Protein AF-A0A2H5F1M2-F1 (afdb_monomer)

Organism: NCBI:txid1077935

Solvent-accessible surface area (backbone atoms only — not comparable to full-atom values): 10540 Å² total; per-residue (Å²): 137,64,86,67,56,64,60,51,52,54,52,49,50,55,51,49,53,58,59,54,67,73,73,61,57,25,59,47,48,54,64,59,51,32,51,51,50,31,52,50,26,49,53,48,30,52,53,30,44,72,74,40,58,90,78,44,93,82,39,91,38,41,60,57,33,53,53,25,48,50,44,32,54,53,30,46,54,49,37,61,51,56,71,70,38,54,75,46,88,85,62,62,52,73,67,80,76,53,44,67,67,57,57,53,50,52,52,49,51,54,51,44,64,61,38,34,74,70,42,3,48,68,63,37,47,49,52,50,42,37,53,50,47,43,74,74,63,71,61,59,66,67,61,41,46,54,50,30,49,53,52,48,51,52,50,50,46,49,43,47,68,73,63,61,51,87,66,57,81,31,75,63,65,58,68,58,54,51,48,48,49,47,44,63,70,64,63,74,115

Foldseek 3Di:
DDPVVVVVVVVVVVVVVVVVVVPQEAEVCLLVVLVVQLVVLVVQLVVLCVVFPPPDCPDPSVVSNVVSVVSNVVSVVSNVSNVPGHYDPDDDPPPPPDPVLNVVLVVLVVVLVVVCVAAWDQVSQLVSQLVNCCSPPVDDSVVSNVVSVVVSVVVCCCCCVVVVDDGPPHPDPVVVVVVVVCCVVVVPD

InterPro domains:
  IPR009936 Domain of unknown function DUF1468 [PF07331] (34-168)

Sequence (189 aa):
MSPTDHDTEALQDEVTDLHEHARDTRRPGEAGFTILLLLASLFLLWSAYDISGFEALSAPGTLPMVTTLIMVITGGLIMLRTIKLPPVSGETFGQNILPMALVIMAVLLVCYGLLLKPLGFLPTSMLFLTISIKLLWRQGWVKTLGVSFLVLVIIYVVFRIIFTVLMPSGIFPEAEMLQFFRNLIGGGA

Secondary structure (DSSP, 8-state):
--TTHHHHHHHHHHHHHHHHHTSS-B-TTHHHHHHHHHHHHHHHHHHHHHHHTTS-TTSTTHHHHHHHHHHHHHHHHHHHHHHHSPBPSS--HHHHTS-HHHHHHHHHHHHHHHHHHHH-HHHHHHHHHHHHHHHHH---HHHHHHHHHHHHHHHHIIIIIIS-------SS-HHHHHHHHHHHHHS--

Structure (mmCIF, N/CA/C/O backbone):
data_AF-A0A2H5F1M2-F1
#
_entry.id   AF-A0A2H5F1M2-F1
#
loop_
_atom_site.group_PDB
_atom_site.id
_atom_site.type_symbol
_atom_site.label_atom_id
_atom_site.label_alt_id
_atom_site.label_comp_id
_atom_site.label_asym_id
_atom_site.label_entity_id
_atom_site.label_seq_id
_atom_site.pdbx_PDB_ins_code
_atom_site.Cartn_x
_atom_site.Cartn_y
_atom_site.Cartn_z
_atom_site.occupancy
_atom_site.B_iso_or_equiv
_atom_site.auth_seq_id
_atom_site.auth_comp_id
_atom_site.auth_asym_id
_atom_site.auth_atom_id
_atom_site.pdbx_PDB_model_num
ATOM 1 N N . MET A 1 1 ? -46.805 39.932 22.820 1.00 54.81 1 MET A N 1
ATOM 2 C CA . MET A 1 1 ? -46.303 38.561 22.623 1.00 54.81 1 MET A CA 1
ATOM 3 C C . MET A 1 1 ? -47.215 37.924 21.589 1.00 54.81 1 MET A C 1
ATOM 5 O O . MET A 1 1 ? -48.400 37.788 21.873 1.00 54.81 1 MET A O 1
ATOM 9 N N . SER A 1 2 ? -46.735 37.759 20.356 1.00 56.41 2 SER A N 1
ATOM 10 C CA . SER A 1 2 ? -47.549 37.328 19.210 1.00 56.41 2 SER A CA 1
ATOM 11 C C . SER A 1 2 ? -47.647 35.796 19.207 1.00 56.41 2 SER A C 1
ATOM 13 O O . SER A 1 2 ? -46.635 35.153 19.470 1.00 56.41 2 SER A O 1
ATOM 15 N N . PRO A 1 3 ? -48.806 35.187 18.899 1.00 59.69 3 PRO A N 1
ATOM 16 C CA . PRO A 1 3 ? -48.975 33.726 18.854 1.00 59.69 3 PRO A CA 1
ATOM 17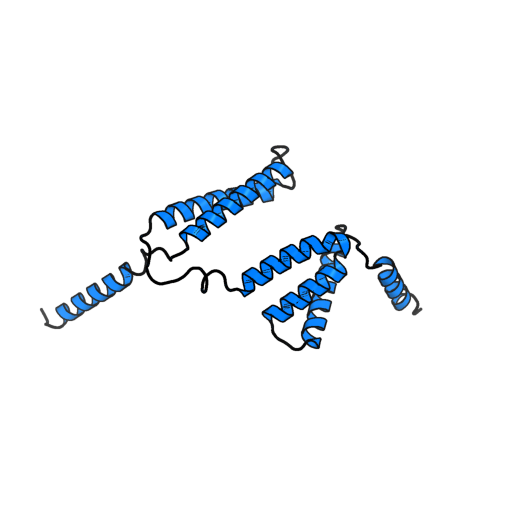 C C . PRO A 1 3 ? -48.067 32.998 17.841 1.00 59.69 3 PRO A C 1
ATOM 19 O O . PRO A 1 3 ? -48.030 31.780 17.841 1.00 59.69 3 PRO A O 1
ATOM 22 N N . THR A 1 4 ? -47.312 33.724 17.014 1.00 62.59 4 THR A N 1
ATOM 23 C CA . THR A 1 4 ? -46.343 33.194 16.043 1.00 62.59 4 THR A CA 1
ATOM 24 C C . THR A 1 4 ? -44.990 32.800 16.647 1.00 62.59 4 THR A C 1
ATOM 26 O O . THR A 1 4 ? -44.273 32.006 16.046 1.00 62.59 4 THR A O 1
ATOM 29 N N . ASP A 1 5 ? -44.611 33.340 17.811 1.00 61.09 5 ASP A N 1
ATOM 30 C CA . ASP A 1 5 ? -43.280 33.082 18.391 1.00 61.09 5 ASP A CA 1
ATOM 31 C C . ASP A 1 5 ? -43.179 31.667 18.992 1.00 61.09 5 ASP A C 1
ATOM 33 O O . ASP A 1 5 ? -42.166 30.994 18.831 1.00 61.09 5 ASP A O 1
ATOM 37 N N . HIS A 1 6 ? -44.268 31.166 19.588 1.00 61.59 6 HIS A N 1
ATOM 38 C CA . HIS A 1 6 ? -44.298 29.865 20.269 1.00 61.59 6 HIS A CA 1
ATOM 39 C C . HIS A 1 6 ? -44.193 28.670 19.302 1.00 61.59 6 HIS A C 1
ATOM 41 O O . HIS A 1 6 ? -43.613 27.640 19.646 1.00 61.59 6 HIS A O 1
ATOM 47 N N . ASP A 1 7 ? -44.726 28.808 18.084 1.00 64.62 7 ASP A N 1
ATOM 48 C CA . ASP A 1 7 ? -44.621 27.783 17.037 1.00 64.62 7 ASP A CA 1
ATOM 49 C C . ASP A 1 7 ? -43.214 27.755 16.423 1.00 64.62 7 ASP A C 1
ATOM 51 O O . ASP A 1 7 ? -42.736 26.710 15.986 1.00 64.62 7 ASP A O 1
ATOM 55 N N . THR A 1 8 ? -42.526 28.900 16.417 1.00 65.94 8 THR A N 1
ATOM 56 C CA . THR A 1 8 ? -41.170 29.017 15.868 1.00 65.94 8 THR A CA 1
ATOM 57 C C . THR A 1 8 ? -40.143 28.407 16.822 1.00 65.94 8 THR A C 1
ATOM 59 O O . THR A 1 8 ? -39.257 27.691 16.366 1.00 65.94 8 THR A O 1
ATOM 62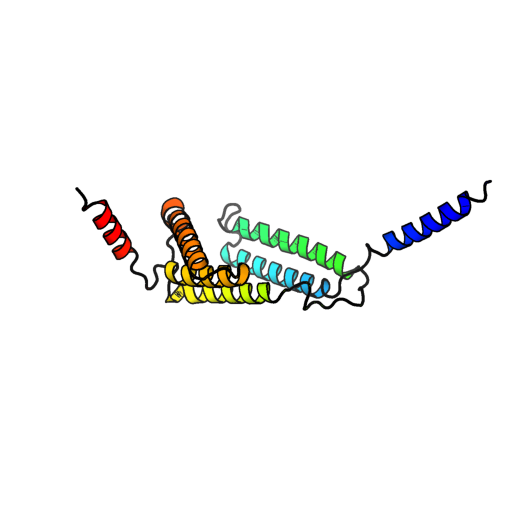 N N . GLU A 1 9 ? -40.297 28.612 18.136 1.00 66.12 9 GLU A N 1
ATOM 63 C CA . GLU A 1 9 ? -39.446 27.982 19.159 1.00 66.12 9 GLU A CA 1
ATOM 64 C C . GLU A 1 9 ? -39.640 26.459 19.217 1.00 66.12 9 GLU A C 1
ATOM 66 O O . GLU A 1 9 ? -38.657 25.724 19.227 1.00 66.12 9 GLU A O 1
ATOM 71 N N . ALA A 1 10 ? -40.882 25.967 19.140 1.00 66.12 10 ALA A N 1
ATOM 72 C CA . ALA A 1 10 ? -41.158 24.526 19.132 1.00 66.12 10 ALA A CA 1
ATOM 73 C C . ALA A 1 10 ? -40.562 23.814 17.902 1.00 66.12 10 ALA A C 1
ATOM 75 O O . ALA A 1 10 ? -40.007 22.723 18.020 1.00 66.12 10 ALA A O 1
ATOM 76 N N . LEU A 1 11 ? -40.623 24.448 16.725 1.00 64.81 11 LEU A N 1
ATOM 77 C CA . LEU A 1 11 ? -39.980 23.929 15.514 1.00 64.81 11 LEU A CA 1
ATOM 78 C C . LEU A 1 11 ? -38.448 24.007 15.594 1.00 64.81 11 LEU A C 1
ATOM 80 O O . LEU A 1 11 ? -37.765 23.146 15.044 1.00 64.81 11 LEU A O 1
ATOM 84 N N . GLN A 1 12 ? -37.896 25.020 16.266 1.00 63.97 12 GLN A N 1
ATOM 85 C CA . GLN A 1 12 ? -36.454 25.164 16.466 1.00 63.97 12 GLN A CA 1
ATOM 86 C C . GLN A 1 12 ? -35.906 24.070 17.396 1.00 63.97 12 GLN A C 1
ATOM 88 O O . GLN A 1 12 ? -34.844 23.518 17.101 1.00 63.97 12 GLN A O 1
ATOM 93 N N . ASP A 1 13 ? -36.632 23.727 18.462 1.00 62.81 13 ASP A N 1
ATOM 94 C CA . ASP A 1 13 ? -36.278 22.645 19.389 1.00 62.81 13 ASP A CA 1
ATOM 95 C C . ASP A 1 13 ? -36.399 21.269 18.717 1.00 62.81 13 ASP A C 1
ATOM 97 O O . ASP A 1 13 ? -35.455 20.484 18.765 1.00 62.81 13 ASP A O 1
ATOM 101 N N . GLU A 1 14 ? -37.473 21.009 17.962 1.00 63.00 14 GLU A N 1
ATOM 102 C CA . GLU A 1 14 ? -37.646 19.742 17.230 1.00 63.00 14 GLU A CA 1
ATOM 103 C C . GLU A 1 14 ? -36.565 19.537 16.145 1.00 63.00 14 GLU A C 1
ATOM 105 O O . GLU A 1 14 ? -36.046 18.433 15.951 1.00 63.00 14 GLU A O 1
ATOM 110 N N . VAL A 1 15 ? -36.159 20.613 15.460 1.00 62.12 15 VAL A N 1
ATOM 111 C CA . VAL A 1 15 ? -35.060 20.589 14.477 1.00 62.12 15 VAL A CA 1
ATOM 112 C C . VAL A 1 15 ? -33.695 20.450 15.165 1.00 62.12 15 VAL A C 1
ATOM 114 O O . VAL A 1 15 ? -32.811 19.772 14.635 1.00 62.12 15 VAL A O 1
ATOM 117 N N . THR A 1 16 ? -33.510 21.039 16.349 1.00 63.78 16 THR A N 1
ATOM 118 C CA . THR A 1 16 ? -32.272 20.913 17.138 1.00 63.78 16 THR A CA 1
ATOM 119 C C . THR A 1 16 ? -32.101 19.489 17.676 1.00 63.78 16 THR A C 1
ATOM 121 O O . THR A 1 16 ? -31.027 18.909 17.497 1.00 63.78 16 THR A O 1
ATOM 124 N N . ASP A 1 17 ? -33.169 18.867 18.178 1.00 59.53 17 ASP A N 1
ATOM 125 C CA . ASP A 1 17 ? -33.181 17.472 18.640 1.00 59.53 17 ASP A CA 1
ATOM 126 C C . ASP A 1 17 ? -32.932 16.471 17.493 1.00 59.53 17 ASP A C 1
ATOM 128 O O . ASP A 1 17 ? -32.169 15.508 17.642 1.00 59.53 17 ASP A O 1
ATOM 132 N N . LEU A 1 18 ? -33.480 16.730 16.297 1.00 61.25 18 LEU A N 1
ATOM 133 C CA . LEU A 1 18 ? -33.183 15.937 15.094 1.00 61.25 18 LEU A CA 1
ATOM 134 C C . LEU A 1 18 ? -31.711 16.042 14.660 1.00 61.25 18 LEU A C 1
ATOM 136 O O . LEU A 1 18 ? -31.131 15.061 14.180 1.00 61.25 18 LEU A O 1
ATOM 140 N N . HIS A 1 19 ? -31.086 17.212 14.813 1.00 55.59 19 HIS A N 1
ATOM 141 C CA . HIS A 1 19 ? -29.684 17.422 14.443 1.00 55.59 19 HIS A CA 1
ATOM 142 C C . HIS A 1 19 ? -28.684 16.928 15.499 1.00 55.59 19 HIS A C 1
ATOM 144 O O . HIS A 1 19 ? -27.549 16.588 15.134 1.00 55.59 19 HIS A O 1
ATOM 150 N N . GLU A 1 20 ? -29.076 16.853 16.772 1.00 52.72 20 GLU A N 1
ATOM 151 C CA . GLU A 1 20 ? -28.233 16.357 17.865 1.00 52.72 20 GLU A CA 1
ATOM 152 C C . GLU A 1 20 ? -28.134 14.821 17.857 1.00 52.72 20 GLU A C 1
ATOM 154 O O . GLU A 1 20 ? -27.038 14.263 17.952 1.00 52.72 20 GLU A O 1
ATOM 159 N N . HIS A 1 21 ? -29.238 14.115 17.591 1.00 51.69 21 HIS A N 1
ATOM 160 C CA . HIS A 1 21 ? -29.260 12.645 17.531 1.00 51.69 21 HIS A CA 1
ATOM 161 C C . HIS A 1 21 ? -28.520 12.031 16.325 1.00 51.69 21 HIS A C 1
ATOM 163 O O . HIS A 1 21 ? -28.138 10.857 16.361 1.00 51.69 21 HIS A O 1
ATOM 169 N N . ALA A 1 22 ? -28.254 12.805 15.267 1.00 51.75 22 ALA A N 1
ATOM 170 C CA . ALA A 1 22 ? -27.598 12.312 14.051 1.00 51.75 22 ALA A CA 1
ATOM 171 C C . ALA A 1 22 ? -26.057 12.241 14.135 1.00 51.75 22 ALA A C 1
ATOM 173 O O . ALA A 1 22 ? -25.423 11.686 13.233 1.00 51.75 22 ALA A O 1
ATOM 174 N N . ARG A 1 23 ? -25.433 12.822 15.173 1.00 53.28 23 ARG A N 1
ATOM 175 C CA . ARG A 1 23 ? -23.962 12.913 15.294 1.00 53.28 23 ARG A CA 1
ATOM 176 C C . ARG A 1 23 ? -23.328 12.025 16.364 1.00 53.28 23 ARG A C 1
ATOM 178 O O . ARG A 1 23 ? -22.103 11.927 16.373 1.00 53.28 23 ARG A O 1
ATOM 185 N N . ASP A 1 24 ? -24.116 11.353 17.199 1.00 54.38 24 ASP A N 1
ATOM 186 C CA . ASP A 1 24 ? -23.604 10.632 18.375 1.00 54.38 24 ASP A CA 1
ATOM 187 C C . ASP A 1 24 ? -23.829 9.118 18.316 1.00 54.38 24 ASP A C 1
ATOM 189 O O . ASP A 1 24 ? -24.191 8.461 19.287 1.00 54.38 24 ASP A O 1
ATOM 193 N N . THR A 1 25 ? -23.684 8.545 17.127 1.00 56.03 25 THR A N 1
ATOM 194 C CA . THR A 1 25 ? -24.144 7.186 16.877 1.00 56.03 25 THR A CA 1
ATOM 195 C C . THR A 1 25 ? -23.116 6.377 16.086 1.00 56.03 25 THR A C 1
ATOM 197 O O . THR A 1 25 ? -22.733 6.713 14.965 1.00 56.03 25 THR A O 1
ATOM 200 N N . ARG A 1 26 ? -22.636 5.283 16.690 1.00 54.78 26 ARG A N 1
ATOM 201 C CA . ARG A 1 26 ? -21.625 4.378 16.127 1.00 54.78 26 ARG A CA 1
ATOM 202 C C . ARG A 1 26 ? -22.250 3.488 15.064 1.00 54.78 26 ARG A C 1
ATOM 204 O O . ARG A 1 26 ? -23.217 2.773 15.346 1.00 54.78 26 ARG A O 1
ATOM 211 N N . ARG A 1 27 ? -21.660 3.445 13.867 1.00 60.06 27 ARG A N 1
ATOM 212 C CA . ARG A 1 27 ? -22.172 2.574 12.801 1.00 60.06 27 ARG A CA 1
ATOM 213 C C . ARG A 1 27 ? -21.886 1.100 13.126 1.00 60.06 27 ARG A C 1
ATOM 215 O O . ARG A 1 27 ? -20.770 0.766 13.546 1.00 60.06 27 ARG A O 1
ATOM 222 N N . PRO A 1 28 ? -22.854 0.193 12.931 1.00 58.16 28 PRO A N 1
ATOM 223 C CA . PRO A 1 28 ? -22.678 -1.234 13.185 1.00 58.16 28 PRO A CA 1
ATOM 224 C C . PRO A 1 28 ? -21.546 -1.798 12.310 1.00 58.16 28 PRO A C 1
ATOM 226 O O . PRO A 1 28 ? -21.638 -1.879 11.088 1.00 58.16 28 PRO A O 1
ATOM 229 N N . GLY A 1 29 ? -20.436 -2.152 12.964 1.00 60.91 29 GLY A N 1
ATOM 230 C CA . GLY A 1 29 ? -19.229 -2.688 12.328 1.00 60.91 29 GLY A CA 1
ATOM 231 C C . GLY A 1 29 ? -18.026 -1.737 12.266 1.00 60.91 29 GLY A C 1
ATOM 232 O O . GLY A 1 29 ? -16.904 -2.201 12.066 1.00 60.91 29 GLY A O 1
ATOM 233 N N . GLU A 1 30 ? -18.193 -0.453 12.591 1.00 69.44 30 GLU A N 1
ATOM 234 C CA . GLU A 1 30 ? -17.070 0.473 12.827 1.00 69.44 30 GLU A CA 1
ATOM 235 C C . GLU A 1 30 ? -16.125 -0.072 13.917 1.00 69.44 30 GLU A C 1
ATOM 237 O O . GLU A 1 30 ? -14.907 0.057 13.841 1.00 69.44 30 GLU A O 1
ATOM 242 N N . ALA A 1 31 ? -16.691 -0.794 14.890 1.00 69.44 31 ALA A N 1
ATOM 243 C CA . ALA A 1 31 ? -15.978 -1.579 15.894 1.00 69.44 31 ALA A CA 1
ATOM 244 C C . ALA A 1 31 ? -14.993 -2.598 15.314 1.00 69.44 31 ALA A C 1
ATOM 246 O O . ALA A 1 31 ? -13.810 -2.585 15.635 1.00 69.44 31 ALA A O 1
ATOM 247 N N . GLY A 1 32 ? -15.503 -3.506 14.481 1.00 74.25 32 GLY A N 1
ATOM 248 C CA . GLY A 1 32 ? -14.719 -4.600 13.923 1.00 74.25 32 GLY A CA 1
ATOM 249 C C . GLY A 1 32 ? -13.673 -4.073 12.954 1.00 74.25 32 GLY A C 1
ATOM 250 O O . GLY A 1 32 ? -12.536 -4.529 12.979 1.00 74.25 32 GLY A O 1
ATOM 251 N N . PHE A 1 33 ? -14.031 -3.059 12.162 1.00 75.50 33 PHE A N 1
ATOM 252 C CA . PHE A 1 33 ? -13.098 -2.399 11.258 1.00 75.50 33 PHE A CA 1
ATOM 253 C C . PHE A 1 33 ? -11.964 -1.702 12.007 1.00 75.50 33 PHE A C 1
ATOM 255 O O . PHE A 1 33 ? -10.809 -1.910 11.661 1.00 75.50 33 PHE A O 1
ATOM 262 N N . THR A 1 34 ? -12.261 -0.919 13.047 1.00 80.06 34 THR A N 1
ATOM 263 C CA . THR A 1 34 ? -11.221 -0.233 13.834 1.00 80.06 34 THR A CA 1
ATOM 264 C C . THR A 1 34 ? -10.318 -1.212 14.572 1.00 80.06 34 THR A C 1
ATOM 266 O O . THR A 1 34 ? -9.109 -1.001 14.596 1.00 80.06 34 THR A O 1
ATOM 269 N N . ILE A 1 35 ? -10.863 -2.320 15.083 1.00 82.69 35 ILE A N 1
ATOM 270 C CA . ILE A 1 35 ? -10.070 -3.410 15.668 1.00 82.69 35 ILE A CA 1
ATOM 271 C C . ILE A 1 35 ? -9.170 -4.059 14.610 1.00 82.69 35 ILE A C 1
ATOM 273 O O . ILE A 1 35 ? -7.970 -4.195 14.832 1.00 82.69 35 ILE A O 1
ATOM 277 N N . LEU A 1 36 ? -9.719 -4.444 13.455 1.00 84.69 36 LEU A N 1
ATOM 278 C CA . LEU A 1 36 ? -8.959 -5.078 12.375 1.00 84.69 36 LEU A CA 1
ATOM 279 C C . LEU A 1 36 ? -7.872 -4.145 11.834 1.00 84.69 36 LEU A C 1
ATOM 281 O O . LEU A 1 36 ? -6.742 -4.579 11.629 1.00 84.69 36 LEU A O 1
ATOM 285 N N . LEU A 1 37 ? -8.195 -2.865 11.645 1.00 84.81 37 LEU A N 1
ATOM 286 C CA . LEU A 1 37 ? -7.255 -1.835 11.217 1.00 84.81 37 LEU A CA 1
ATOM 287 C C . LEU A 1 37 ? -6.144 -1.675 12.255 1.00 84.81 37 LEU A C 1
ATOM 289 O O . LEU A 1 37 ? -4.978 -1.672 11.880 1.00 84.81 37 LEU A O 1
ATOM 293 N N . LEU A 1 38 ? -6.472 -1.616 13.548 1.00 87.81 38 LEU A N 1
ATOM 294 C CA . LEU A 1 38 ? -5.475 -1.535 14.615 1.00 87.81 38 LEU A CA 1
ATOM 295 C C . LEU A 1 38 ? -4.549 -2.759 14.629 1.00 87.81 38 LEU A C 1
ATOM 297 O O . LEU A 1 38 ? -3.333 -2.590 14.693 1.00 87.81 38 LEU A O 1
ATOM 301 N N . LEU A 1 39 ? -5.098 -3.973 14.514 1.00 89.75 39 LEU A N 1
ATOM 302 C CA . LEU A 1 39 ? -4.313 -5.209 14.429 1.00 89.75 39 LEU A CA 1
ATOM 303 C C . LEU A 1 39 ? -3.395 -5.218 13.199 1.00 89.75 39 LEU A C 1
ATOM 305 O O . LEU A 1 39 ? -2.219 -5.557 13.319 1.00 89.75 39 LEU A O 1
ATOM 309 N N . ALA A 1 40 ? -3.903 -4.805 12.035 1.00 88.44 40 ALA A N 1
ATOM 310 C CA . ALA A 1 40 ? -3.111 -4.693 10.814 1.00 88.44 40 ALA A CA 1
ATOM 311 C C . ALA A 1 40 ? -1.983 -3.660 10.966 1.00 88.44 40 ALA A C 1
ATOM 313 O O . ALA A 1 40 ? -0.839 -3.959 10.636 1.00 88.44 40 ALA A O 1
ATOM 314 N N . SER A 1 41 ? -2.266 -2.482 11.529 1.00 88.56 41 SER A N 1
ATOM 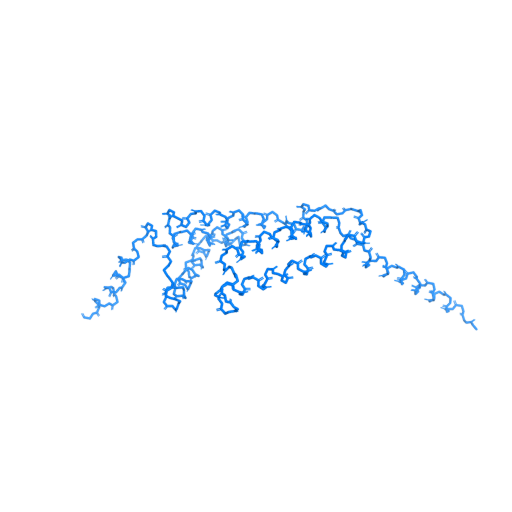315 C CA . SER A 1 41 ? -1.254 -1.458 11.821 1.00 88.56 41 SER A CA 1
ATOM 316 C C . SER A 1 41 ? -0.165 -1.979 12.756 1.00 88.56 41 SER A C 1
ATOM 318 O O . SER A 1 41 ? 1.013 -1.713 12.533 1.00 88.56 41 SER A O 1
ATOM 320 N N . LEU A 1 42 ? -0.544 -2.748 13.782 1.00 90.62 42 LEU A N 1
ATOM 321 C CA . LEU A 1 42 ? 0.397 -3.343 14.730 1.00 90.62 42 LEU A CA 1
ATOM 322 C C . LEU A 1 42 ? 1.286 -4.396 14.054 1.00 90.62 42 LEU A C 1
ATOM 324 O O . LEU A 1 42 ? 2.495 -4.414 14.272 1.00 90.62 42 LEU A O 1
ATOM 328 N N . PHE A 1 43 ? 0.701 -5.228 13.189 1.00 91.25 43 PHE A N 1
ATOM 329 C CA . PHE A 1 43 ? 1.437 -6.197 12.376 1.00 91.25 43 PHE A CA 1
ATOM 330 C C . PHE A 1 43 ? 2.420 -5.514 11.414 1.00 91.25 43 PHE A C 1
ATOM 332 O O . PHE A 1 43 ? 3.570 -5.942 11.290 1.00 91.25 43 PHE A O 1
ATOM 339 N N . LEU A 1 44 ? 1.994 -4.429 10.761 1.00 87.69 44 LEU A N 1
ATOM 340 C CA . LEU A 1 44 ? 2.854 -3.626 9.893 1.00 87.69 44 LEU A CA 1
ATOM 341 C C . LEU A 1 44 ? 4.002 -2.980 10.679 1.00 87.69 44 LEU A C 1
ATOM 343 O O . LEU A 1 44 ? 5.130 -2.986 10.196 1.00 87.69 44 LEU A O 1
ATOM 347 N N . LEU A 1 45 ? 3.736 -2.456 11.879 1.00 87.00 45 LEU A N 1
ATOM 348 C CA . LEU A 1 45 ? 4.764 -1.879 12.749 1.00 87.00 45 LEU A CA 1
ATOM 349 C C . LEU A 1 45 ? 5.785 -2.937 13.183 1.00 87.00 45 LEU A C 1
ATOM 351 O O . LEU A 1 45 ? 6.984 -2.676 13.141 1.00 87.00 45 LEU A O 1
ATOM 355 N N . TRP A 1 46 ? 5.324 -4.138 13.543 1.00 87.88 46 TRP A N 1
ATOM 356 C CA . TRP A 1 46 ? 6.207 -5.261 13.866 1.00 87.88 46 TRP A CA 1
ATOM 357 C C . TRP A 1 46 ? 7.075 -5.664 12.667 1.00 87.88 46 TRP A C 1
ATOM 359 O O . TRP A 1 46 ? 8.288 -5.789 12.803 1.00 87.88 46 TRP A O 1
ATOM 369 N N . SER A 1 47 ? 6.478 -5.759 11.475 1.00 86.81 47 SER A N 1
ATOM 370 C CA . SER A 1 47 ? 7.204 -6.067 10.235 1.00 86.81 47 SER A CA 1
ATOM 371 C C . SER A 1 47 ? 8.224 -4.978 9.876 1.00 86.81 47 SER A C 1
ATOM 373 O O . SER A 1 47 ? 9.342 -5.278 9.474 1.00 86.81 47 SER A O 1
ATOM 375 N N . ALA A 1 48 ? 7.867 -3.701 10.034 1.00 84.25 48 ALA A N 1
ATOM 376 C CA . ALA A 1 48 ? 8.772 -2.582 9.776 1.00 84.25 48 ALA A CA 1
ATOM 377 C C . ALA A 1 48 ? 9.945 -2.550 10.769 1.00 84.25 48 ALA A C 1
ATOM 379 O O . ALA A 1 48 ? 11.072 -2.240 10.380 1.00 84.25 48 ALA A O 1
ATOM 380 N N . TYR A 1 49 ? 9.686 -2.898 12.032 1.00 82.44 49 TYR A N 1
ATOM 381 C CA . TYR A 1 49 ? 10.710 -3.007 13.065 1.00 82.44 49 TYR A CA 1
ATOM 382 C C . TYR A 1 49 ? 11.712 -4.127 12.763 1.00 82.44 49 TYR A C 1
ATOM 384 O O . TYR A 1 49 ? 12.917 -3.910 12.884 1.00 82.44 49 TYR A O 1
ATOM 392 N N . ASP A 1 50 ? 11.222 -5.283 12.306 1.00 80.62 50 ASP A N 1
ATOM 393 C CA . ASP A 1 50 ? 12.046 -6.433 11.913 1.00 80.62 50 ASP A CA 1
ATOM 394 C C . ASP A 1 50 ? 12.979 -6.110 10.731 1.00 80.62 50 ASP A C 1
ATOM 396 O O . ASP A 1 50 ? 14.136 -6.519 10.714 1.00 80.62 50 ASP A O 1
ATOM 400 N N . ILE A 1 51 ? 12.510 -5.304 9.769 1.00 76.00 51 ILE A N 1
ATOM 401 C CA . ILE A 1 51 ? 13.278 -4.964 8.560 1.00 76.00 51 ILE A CA 1
ATOM 402 C C . ILE A 1 51 ? 14.435 -3.993 8.838 1.00 76.00 51 ILE A C 1
ATOM 404 O O . ILE A 1 51 ? 15.460 -4.069 8.165 1.00 76.00 51 ILE A O 1
ATOM 408 N N . SER A 1 52 ? 14.267 -3.019 9.738 1.00 70.12 52 SER A N 1
ATOM 409 C CA . SER A 1 52 ? 15.228 -1.905 9.882 1.00 70.12 52 SER A CA 1
ATOM 410 C C . SER A 1 52 ? 15.986 -1.852 11.196 1.00 70.12 52 SER A C 1
ATOM 412 O O . SER A 1 52 ? 17.063 -1.258 11.231 1.00 70.12 52 SER A O 1
ATOM 414 N N . GLY A 1 53 ? 15.443 -2.421 12.275 1.00 64.69 53 GLY A N 1
ATOM 415 C CA . GLY A 1 53 ? 15.986 -2.216 13.617 1.00 64.69 53 GLY A CA 1
ATOM 416 C C . GLY A 1 53 ? 16.168 -0.731 13.985 1.00 64.69 53 GLY A C 1
ATOM 417 O O . GLY A 1 53 ? 15.767 0.185 13.267 1.00 64.69 53 GLY A O 1
ATOM 418 N N . PHE A 1 54 ? 16.810 -0.468 15.124 1.00 63.12 54 PHE A N 1
ATOM 419 C CA . PHE A 1 54 ? 17.251 0.883 15.507 1.00 63.12 54 PHE A CA 1
ATOM 420 C C . PHE A 1 54 ? 18.618 1.241 14.885 1.00 63.12 54 PHE A C 1
ATOM 422 O O . PHE A 1 54 ? 19.404 1.958 15.501 1.00 63.12 54 PHE A O 1
ATOM 429 N N . GLU A 1 55 ? 18.952 0.725 13.696 1.00 60.06 55 GLU A N 1
ATOM 430 C CA . GLU A 1 55 ? 20.325 0.833 13.176 1.00 60.06 55 GLU A CA 1
ATOM 431 C C . GLU A 1 55 ? 20.695 2.232 12.648 1.00 60.06 55 GLU A C 1
ATOM 433 O O . GLU A 1 55 ? 21.873 2.577 12.656 1.00 60.06 55 GLU A O 1
ATOM 438 N N . ALA A 1 56 ? 19.731 3.090 12.283 1.00 56.84 56 ALA A N 1
ATOM 439 C CA . ALA A 1 56 ? 19.939 4.537 12.124 1.00 56.84 56 ALA A CA 1
ATOM 440 C C . ALA A 1 56 ? 18.609 5.290 11.935 1.00 56.84 56 ALA A C 1
ATOM 442 O O . ALA A 1 56 ? 17.693 4.795 11.285 1.00 56.84 56 ALA A O 1
ATOM 443 N N . LEU A 1 57 ? 18.536 6.545 12.399 1.00 60.28 57 LEU A N 1
ATOM 444 C CA . LEU A 1 57 ? 17.428 7.480 12.108 1.00 60.28 57 LEU A CA 1
ATOM 445 C C . LEU A 1 57 ? 17.287 7.825 10.608 1.00 60.28 57 LEU A C 1
ATOM 447 O O . LEU A 1 57 ? 16.252 8.339 10.196 1.00 60.28 57 LEU A O 1
ATOM 451 N N . SER A 1 58 ? 18.316 7.542 9.803 1.00 65.19 58 SER A N 1
ATOM 452 C CA . SER A 1 58 ? 18.345 7.768 8.349 1.00 65.19 58 SER A CA 1
ATOM 453 C C . SER A 1 58 ? 18.361 6.463 7.545 1.00 65.19 58 SER A C 1
ATOM 455 O O . SER A 1 58 ? 18.746 6.464 6.375 1.00 65.19 58 SER A O 1
ATOM 457 N N . ALA A 1 59 ? 18.001 5.336 8.165 1.00 70.62 59 ALA A N 1
ATOM 458 C CA . ALA A 1 59 ? 17.920 4.065 7.462 1.00 70.62 59 ALA A CA 1
ATOM 459 C C . ALA A 1 59 ? 16.721 4.060 6.489 1.00 70.62 59 ALA A C 1
ATOM 461 O O . ALA A 1 59 ? 15.691 4.684 6.765 1.00 70.62 59 ALA A O 1
ATOM 462 N N . PRO A 1 60 ? 16.795 3.316 5.369 1.00 70.69 60 PRO A N 1
ATOM 463 C CA . PRO A 1 60 ? 15.714 3.251 4.383 1.00 70.69 60 PRO A CA 1
ATOM 464 C C . PRO A 1 60 ? 14.343 2.859 4.956 1.00 70.69 60 PRO A C 1
ATOM 466 O O . PRO A 1 60 ? 13.321 3.265 4.406 1.00 70.69 60 PRO A O 1
ATOM 469 N N . GLY A 1 61 ? 14.290 2.102 6.059 1.00 74.00 61 GLY A N 1
ATOM 470 C CA . GLY A 1 61 ? 13.017 1.710 6.666 1.00 74.00 61 GLY A CA 1
ATOM 471 C C . GLY A 1 61 ? 12.557 2.536 7.872 1.00 74.00 61 GLY A C 1
ATOM 472 O O . GLY A 1 61 ? 11.485 2.257 8.414 1.00 74.00 61 GLY A O 1
ATOM 473 N N . THR A 1 62 ? 13.253 3.622 8.234 1.00 82.50 62 THR A N 1
ATOM 474 C CA . THR A 1 62 ? 12.729 4.589 9.218 1.00 82.50 62 THR A CA 1
ATOM 475 C C . THR A 1 62 ? 11.409 5.207 8.737 1.00 82.50 62 THR A C 1
ATOM 477 O O . THR A 1 62 ? 10.490 5.402 9.531 1.00 82.50 62 THR A O 1
ATOM 480 N N . LEU A 1 63 ? 11.265 5.451 7.427 1.00 85.25 63 LEU A N 1
ATOM 481 C CA . LEU A 1 63 ? 10.038 5.995 6.830 1.00 85.25 63 LEU A CA 1
ATOM 482 C C . LEU A 1 63 ? 8.817 5.060 7.013 1.00 85.25 63 LEU A C 1
ATOM 484 O O . LEU A 1 63 ? 7.803 5.513 7.559 1.00 85.25 63 LEU A O 1
ATOM 488 N N . PRO A 1 64 ? 8.881 3.765 6.638 1.00 86.69 64 PRO A N 1
ATOM 489 C CA . PRO A 1 64 ? 7.879 2.770 7.018 1.00 86.69 64 PRO A CA 1
ATOM 490 C C . PRO A 1 64 ? 7.584 2.718 8.524 1.00 86.69 64 PRO A C 1
ATOM 492 O O . PRO A 1 64 ? 6.416 2.681 8.915 1.00 86.69 64 PRO A O 1
ATOM 495 N N . MET A 1 65 ? 8.609 2.756 9.380 1.00 85.62 65 MET A N 1
ATOM 496 C CA . MET A 1 65 ? 8.442 2.657 10.836 1.00 85.62 65 MET A CA 1
ATOM 497 C C . MET A 1 65 ? 7.667 3.847 11.419 1.00 85.62 65 MET A C 1
ATOM 499 O O . MET A 1 65 ? 6.719 3.657 12.178 1.00 85.62 65 MET A O 1
ATOM 503 N N . VAL A 1 66 ? 8.002 5.078 11.022 1.00 88.62 66 VAL A N 1
ATOM 504 C CA . VAL A 1 66 ? 7.279 6.286 11.460 1.00 88.62 66 VAL A CA 1
ATOM 505 C C . VAL A 1 66 ? 5.836 6.268 10.956 1.00 88.62 66 VAL A C 1
ATOM 507 O O . VAL A 1 66 ? 4.911 6.563 11.711 1.00 88.62 66 VAL A O 1
ATOM 510 N N . THR A 1 67 ? 5.621 5.870 9.700 1.00 89.69 67 THR A N 1
ATOM 511 C CA . THR A 1 67 ? 4.279 5.821 9.099 1.00 89.69 67 THR A CA 1
ATOM 512 C C . THR A 1 67 ? 3.378 4.820 9.823 1.00 89.69 67 THR A C 1
ATOM 514 O O . THR A 1 67 ? 2.240 5.137 10.171 1.00 89.69 67 THR A O 1
ATOM 517 N N . THR A 1 68 ? 3.891 3.620 10.096 1.00 90.88 68 THR A N 1
ATOM 518 C CA . THR A 1 68 ? 3.143 2.567 10.799 1.00 90.88 68 THR A CA 1
ATOM 519 C C . THR A 1 68 ? 2.914 2.918 12.267 1.00 90.88 68 THR A C 1
ATOM 521 O O . THR A 1 68 ? 1.825 2.672 12.781 1.00 90.88 68 THR A O 1
ATOM 524 N N . LEU A 1 69 ? 3.861 3.598 12.919 1.00 90.00 69 LEU A N 1
ATOM 525 C CA . LEU A 1 69 ? 3.678 4.135 14.268 1.00 90.00 69 LEU A CA 1
ATOM 526 C C . LEU A 1 69 ? 2.541 5.167 14.327 1.00 90.00 69 LEU A C 1
ATOM 528 O O . LEU A 1 69 ? 1.666 5.063 15.188 1.00 90.00 69 LEU A O 1
ATOM 532 N N . ILE A 1 70 ? 2.507 6.128 13.396 1.00 92.75 70 ILE A N 1
ATOM 533 C CA . ILE A 1 70 ? 1.408 7.104 13.293 1.00 92.75 70 ILE A CA 1
ATOM 534 C C . ILE A 1 70 ? 0.079 6.373 13.071 1.00 92.75 70 ILE A C 1
ATOM 536 O O . ILE A 1 70 ? -0.906 6.675 13.741 1.00 92.75 70 ILE A O 1
ATOM 540 N N . MET A 1 71 ? 0.057 5.369 12.191 1.00 91.00 71 MET A N 1
ATOM 541 C CA . MET A 1 71 ? -1.135 4.569 11.907 1.00 91.00 71 MET A CA 1
ATOM 542 C C . MET A 1 71 ? -1.654 3.824 13.150 1.00 91.00 71 MET A C 1
ATOM 544 O O . MET A 1 71 ? -2.864 3.791 13.376 1.00 91.00 71 MET A O 1
ATOM 548 N N . VAL A 1 72 ? -0.764 3.284 13.992 1.00 92.19 72 VAL A N 1
ATOM 549 C CA . VAL A 1 72 ? -1.125 2.663 15.279 1.00 92.19 72 VAL A CA 1
ATOM 550 C C . VAL A 1 72 ? -1.701 3.698 16.248 1.00 92.19 72 VAL A C 1
ATOM 552 O O . VAL A 1 72 ? -2.755 3.451 16.834 1.00 92.19 72 VAL A O 1
ATOM 555 N N . ILE A 1 73 ? -1.063 4.865 16.394 1.00 91.50 73 ILE A N 1
ATOM 556 C CA . ILE A 1 73 ? -1.530 5.927 17.302 1.00 91.50 73 ILE A CA 1
ATOM 557 C C . ILE A 1 73 ? -2.907 6.431 16.865 1.00 91.50 73 ILE A C 1
ATOM 559 O O . ILE A 1 73 ? -3.852 6.430 17.655 1.00 91.50 73 ILE A O 1
ATOM 563 N N . THR A 1 74 ? -3.052 6.833 15.603 1.00 88.88 74 THR A N 1
ATOM 564 C CA . THR A 1 74 ? -4.319 7.342 15.071 1.00 88.88 74 THR A CA 1
ATOM 565 C C . THR A 1 74 ? -5.396 6.260 15.088 1.00 88.88 74 THR A C 1
ATOM 567 O O . THR A 1 74 ? -6.515 6.536 15.512 1.00 88.88 74 THR A O 1
ATOM 570 N N . GLY A 1 75 ? -5.066 5.019 14.719 1.00 85.38 75 GLY A N 1
ATOM 571 C CA . GLY A 1 75 ? -5.985 3.882 14.797 1.00 85.38 75 GLY A CA 1
ATOM 572 C C . GLY A 1 75 ? -6.463 3.608 16.224 1.00 85.38 75 GLY A C 1
ATOM 573 O O . GLY A 1 75 ? -7.654 3.386 16.435 1.00 85.38 75 GLY A O 1
ATOM 574 N N . GLY A 1 76 ? -5.572 3.707 17.214 1.00 87.00 76 GLY A N 1
ATOM 575 C CA . GLY A 1 76 ? -5.906 3.561 18.631 1.00 87.00 76 GLY A CA 1
ATOM 576 C C . GLY A 1 76 ? -6.822 4.674 19.128 1.00 87.00 76 GLY A C 1
ATOM 577 O O . GLY A 1 76 ? -7.826 4.401 19.783 1.00 87.00 76 GLY A O 1
ATOM 578 N N . LEU A 1 77 ? -6.542 5.925 18.756 1.00 86.19 77 LEU A N 1
ATOM 579 C CA . LEU A 1 77 ? -7.410 7.060 19.077 1.00 86.19 77 LEU A CA 1
ATOM 580 C C . LEU A 1 77 ? -8.801 6.914 18.450 1.00 86.19 77 LEU A C 1
ATOM 582 O O . LEU A 1 77 ? -9.799 7.179 19.123 1.00 86.19 77 LEU A O 1
ATOM 586 N N . ILE A 1 78 ? -8.877 6.476 17.190 1.00 83.19 78 ILE A N 1
ATOM 587 C CA . ILE A 1 78 ? -10.148 6.208 16.510 1.00 83.19 78 ILE A CA 1
ATOM 588 C C . ILE A 1 78 ? -10.885 5.080 17.233 1.00 83.19 78 ILE A C 1
ATOM 590 O O . ILE A 1 78 ? -12.025 5.278 17.623 1.00 83.19 78 ILE A O 1
ATOM 594 N N . MET A 1 79 ? -10.233 3.950 17.519 1.00 80.50 79 MET A N 1
ATOM 595 C CA . MET A 1 79 ? -10.841 2.826 18.242 1.00 80.50 79 MET A CA 1
ATOM 596 C C . MET A 1 79 ? -11.395 3.247 19.611 1.00 80.50 79 MET A C 1
ATOM 598 O O . MET A 1 79 ? -12.524 2.899 19.954 1.00 80.50 79 MET A O 1
ATOM 602 N N . LEU A 1 80 ? -10.636 4.031 20.382 1.00 81.12 80 LEU A N 1
ATOM 603 C CA . LEU A 1 80 ? -11.066 4.536 21.688 1.00 81.12 80 LEU A CA 1
ATOM 604 C C . LEU A 1 80 ? -12.255 5.497 21.588 1.00 81.12 80 LEU A C 1
ATOM 606 O O . LEU A 1 80 ? -13.089 5.511 22.490 1.00 81.12 80 LEU A O 1
ATOM 610 N N . ARG A 1 81 ? -12.346 6.296 20.519 1.00 77.38 81 ARG A N 1
ATOM 611 C CA . ARG A 1 81 ? -13.524 7.132 20.245 1.00 77.38 81 ARG A CA 1
ATOM 612 C C . ARG A 1 81 ? -14.706 6.263 19.829 1.00 77.38 81 ARG A C 1
ATOM 614 O O . ARG A 1 81 ? -15.737 6.305 20.481 1.00 77.38 81 ARG A O 1
ATOM 621 N N . THR A 1 82 ? -14.522 5.396 18.841 1.00 75.81 82 THR A N 1
ATOM 622 C CA . THR A 1 82 ? -15.538 4.486 18.301 1.00 75.81 82 THR A CA 1
ATOM 623 C C . THR A 1 82 ? -16.146 3.569 19.370 1.00 75.81 82 THR A C 1
ATOM 625 O O . THR A 1 82 ? -17.339 3.295 19.323 1.00 75.81 82 THR A O 1
ATOM 628 N N . ILE A 1 83 ? -15.377 3.087 20.354 1.00 71.62 83 ILE A N 1
ATOM 629 C CA . ILE A 1 83 ? -15.904 2.248 21.450 1.00 71.62 83 ILE A CA 1
ATOM 630 C C . ILE A 1 83 ? -16.793 3.041 22.422 1.00 71.62 83 ILE A C 1
ATOM 632 O O . ILE A 1 83 ? -17.670 2.445 23.042 1.00 71.62 83 ILE A O 1
ATOM 636 N N . LYS A 1 84 ? -16.595 4.359 22.542 1.00 67.50 84 LYS A N 1
ATOM 637 C CA . LYS A 1 84 ? -17.365 5.224 23.449 1.00 67.50 84 LYS A CA 1
ATOM 638 C C . LYS A 1 84 ? -18.721 5.666 22.887 1.00 67.50 84 LYS A C 1
ATOM 640 O O . LYS A 1 84 ? -19.535 6.137 23.670 1.00 67.50 84 LYS A O 1
ATOM 645 N N . LEU A 1 85 ? -18.969 5.519 21.582 1.00 65.50 85 LEU A N 1
ATOM 646 C CA . LEU A 1 85 ? -20.238 5.913 20.959 1.00 65.50 85 LEU A CA 1
ATOM 647 C C . LEU A 1 85 ? -21.288 4.779 21.042 1.00 65.50 85 LEU A C 1
ATOM 649 O O . LEU A 1 85 ? -20.942 3.609 20.814 1.00 65.50 85 LEU A O 1
ATOM 653 N N . PRO A 1 86 ? -22.570 5.093 21.317 1.00 55.34 86 PRO A N 1
ATOM 654 C CA . PRO A 1 86 ? -23.650 4.108 21.370 1.00 55.34 86 PRO A CA 1
ATOM 655 C C . PRO A 1 86 ? -23.954 3.516 19.975 1.00 55.34 86 PRO A C 1
ATOM 657 O O . PRO A 1 86 ? -23.908 4.233 18.974 1.00 55.34 86 PRO A O 1
ATOM 660 N N . PRO A 1 87 ? -24.236 2.202 19.864 1.00 57.94 87 PRO A N 1
ATOM 661 C CA . PRO A 1 87 ? -24.429 1.526 18.578 1.00 57.94 87 PRO A CA 1
ATOM 662 C C . PRO A 1 87 ? -25.778 1.856 17.918 1.00 57.94 87 PRO A C 1
ATOM 664 O O . PRO A 1 87 ? -26.829 1.705 18.538 1.00 57.94 87 PRO A O 1
ATOM 667 N N . VAL A 1 88 ? -25.763 2.210 16.627 1.00 57.62 88 VAL A N 1
ATOM 668 C CA . VAL A 1 88 ? -26.977 2.289 15.792 1.00 57.62 88 VAL A CA 1
ATOM 669 C C . VAL A 1 88 ? -27.415 0.892 15.394 1.00 57.62 88 VAL A C 1
ATOM 671 O O . VAL A 1 88 ? -26.640 0.118 14.829 1.00 57.62 88 VAL A O 1
ATOM 674 N N . SER A 1 89 ? -28.682 0.582 15.637 1.00 49.03 89 SER A N 1
ATOM 675 C CA . SER A 1 89 ? -29.306 -0.651 15.164 1.00 49.03 89 SER A CA 1
ATOM 676 C C . SER A 1 89 ? -29.816 -0.456 13.735 1.00 49.03 89 SER A C 1
ATOM 678 O O . SER A 1 89 ? -30.677 0.389 13.519 1.00 49.03 89 SER A O 1
ATOM 680 N N . GLY A 1 90 ? -29.316 -1.231 12.763 1.00 54.06 90 GLY A N 1
ATOM 681 C CA . GLY A 1 90 ? -30.004 -1.380 11.469 1.00 54.06 90 GLY A CA 1
ATOM 682 C C . GLY A 1 90 ? -29.149 -1.554 10.212 1.00 54.06 90 GLY A C 1
ATOM 683 O O . GLY A 1 90 ? -29.650 -2.093 9.232 1.00 54.06 90 GLY A O 1
ATOM 684 N N . GLU A 1 91 ? -27.871 -1.171 10.206 1.00 50.25 91 GLU A N 1
ATOM 685 C CA . GLU A 1 91 ? -27.003 -1.383 9.036 1.00 50.25 91 GLU A CA 1
ATOM 686 C C . GLU A 1 91 ? -26.095 -2.604 9.229 1.00 50.25 91 GLU A C 1
ATOM 688 O O . GLU A 1 91 ? -25.654 -2.918 10.329 1.00 50.25 91 GLU A O 1
ATOM 693 N N . THR A 1 92 ? -25.836 -3.363 8.166 1.00 52.06 92 THR A N 1
ATOM 694 C CA . THR A 1 92 ? -25.025 -4.586 8.262 1.00 52.06 92 THR A CA 1
ATOM 695 C C . THR A 1 92 ? -23.688 -4.373 7.554 1.00 52.06 92 THR A C 1
ATOM 697 O O . THR A 1 92 ? -23.643 -3.944 6.401 1.00 52.06 92 THR A O 1
ATOM 700 N N . PHE A 1 93 ? -22.596 -4.717 8.243 1.00 49.97 93 PHE A N 1
ATOM 701 C CA . PHE A 1 93 ? -21.190 -4.567 7.834 1.00 49.97 93 PHE A CA 1
ATOM 702 C C . PHE A 1 93 ? -20.859 -5.098 6.422 1.00 49.97 93 PHE A C 1
ATOM 704 O O . PHE A 1 93 ? -19.959 -4.589 5.756 1.00 49.97 93 PHE A O 1
ATOM 711 N N . GLY A 1 94 ? -21.588 -6.115 5.954 1.00 51.59 94 GLY A N 1
ATOM 712 C CA . GLY A 1 94 ? -21.240 -6.884 4.757 1.00 51.59 94 GLY A CA 1
ATOM 713 C C . GLY A 1 94 ? -21.602 -6.261 3.405 1.00 51.59 94 GLY A C 1
ATOM 714 O O . GLY A 1 94 ? -21.036 -6.685 2.404 1.00 51.59 94 GLY A O 1
ATOM 715 N N . GLN A 1 95 ? -22.515 -5.286 3.338 1.00 51.09 95 GLN A N 1
ATOM 716 C CA . GLN A 1 95 ? -22.961 -4.730 2.046 1.00 51.09 95 GLN A CA 1
ATOM 717 C C . GLN A 1 95 ? -22.452 -3.315 1.760 1.00 51.09 95 GLN A C 1
ATOM 719 O O . GLN A 1 95 ? -22.129 -3.028 0.609 1.00 51.09 95 GLN A O 1
ATOM 724 N N . ASN A 1 96 ? -22.306 -2.460 2.779 1.00 51.84 96 ASN A N 1
ATOM 725 C CA . ASN A 1 96 ? -22.027 -1.036 2.547 1.00 51.84 96 ASN A CA 1
ATOM 726 C C . ASN A 1 96 ? -20.572 -0.608 2.808 1.00 51.84 96 ASN A C 1
ATOM 728 O O . ASN A 1 96 ? -20.164 0.434 2.306 1.00 51.84 96 ASN A O 1
ATOM 732 N N . ILE A 1 97 ? -19.777 -1.383 3.562 1.00 59.56 97 ILE A N 1
ATOM 733 C CA . ILE A 1 97 ? -18.418 -0.968 3.979 1.00 59.56 97 ILE A CA 1
ATOM 734 C C . ILE A 1 97 ? -17.323 -1.752 3.235 1.00 59.56 97 ILE A C 1
ATOM 736 O O . ILE A 1 97 ? -16.301 -1.175 2.869 1.00 59.56 97 ILE A O 1
ATOM 740 N N . LEU A 1 98 ? -17.542 -3.040 2.940 1.00 61.97 98 LEU A N 1
ATOM 741 C CA . LEU A 1 98 ? -16.671 -3.850 2.076 1.00 61.97 98 LEU A CA 1
ATOM 742 C C . LEU A 1 98 ? -17.451 -4.344 0.845 1.00 61.97 98 LEU A C 1
ATOM 744 O O . LEU A 1 98 ? -17.855 -5.507 0.804 1.00 61.97 98 LEU A O 1
ATOM 748 N N . PRO A 1 99 ? -17.677 -3.501 -0.182 1.00 74.06 99 PRO A N 1
ATOM 749 C CA . PRO A 1 99 ? -18.218 -3.983 -1.447 1.00 74.06 99 PRO A CA 1
ATOM 750 C C . PRO A 1 99 ? -17.384 -5.160 -1.964 1.00 74.06 99 PRO A C 1
ATOM 752 O O . PRO A 1 99 ? -16.154 -5.104 -1.970 1.00 74.06 99 PRO A O 1
ATOM 755 N N . MET A 1 100 ? -18.055 -6.213 -2.443 1.00 79.56 100 MET A N 1
ATOM 756 C CA . MET A 1 100 ? -17.427 -7.453 -2.931 1.00 79.56 100 MET A CA 1
ATOM 757 C C . MET A 1 100 ? -16.284 -7.194 -3.931 1.00 79.56 100 MET A C 1
ATOM 759 O O . MET A 1 100 ? -15.302 -7.931 -3.966 1.00 79.56 100 MET A O 1
ATOM 763 N N . ALA A 1 101 ? -16.370 -6.108 -4.705 1.00 82.94 101 ALA A N 1
ATOM 764 C CA . ALA A 1 101 ? -15.310 -5.661 -5.604 1.00 82.94 101 ALA A CA 1
ATOM 765 C C . ALA A 1 101 ? -13.961 -5.430 -4.892 1.00 82.94 101 ALA A C 1
ATOM 767 O O . ALA A 1 101 ? -12.933 -5.833 -5.429 1.00 82.94 101 ALA A O 1
ATOM 768 N N . LEU A 1 102 ? -13.945 -4.847 -3.687 1.00 82.94 102 LEU A N 1
ATOM 769 C CA . LEU A 1 102 ? -12.719 -4.648 -2.901 1.00 82.94 102 LEU A CA 1
ATOM 770 C C . LEU A 1 102 ? -12.111 -5.978 -2.464 1.00 82.94 102 LEU A C 1
ATOM 772 O O . LEU A 1 102 ? -10.900 -6.149 -2.554 1.00 82.94 102 LEU A O 1
ATOM 776 N N . VAL A 1 103 ? -12.943 -6.929 -2.032 1.00 85.19 103 VAL A N 1
ATOM 777 C CA . VAL A 1 103 ? -12.488 -8.272 -1.642 1.00 85.19 103 VAL A CA 1
ATOM 778 C C . VAL A 1 103 ? -11.863 -8.984 -2.840 1.00 85.19 103 VAL A C 1
ATOM 780 O O . VAL A 1 103 ? -10.763 -9.521 -2.732 1.00 85.19 103 VAL A O 1
ATOM 783 N N . ILE A 1 104 ? -12.516 -8.926 -4.006 1.00 89.25 104 ILE A N 1
ATOM 784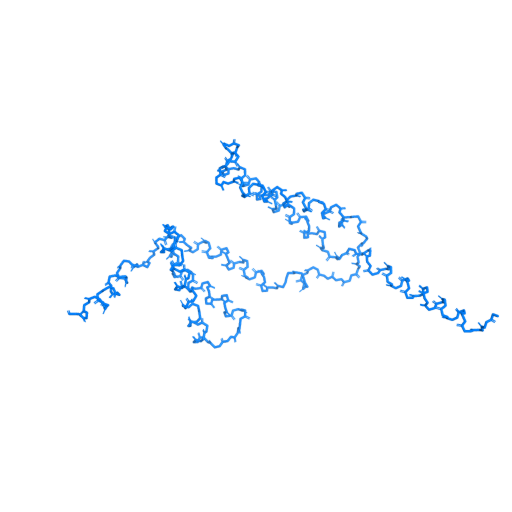 C CA . ILE A 1 104 ? -11.983 -9.495 -5.251 1.00 89.25 104 ILE A CA 1
ATOM 785 C C . ILE A 1 104 ? -10.654 -8.826 -5.623 1.00 89.25 104 ILE A C 1
ATOM 787 O O . ILE A 1 104 ? -9.699 -9.525 -5.953 1.00 89.25 104 ILE A O 1
ATOM 791 N N . MET A 1 105 ? -10.561 -7.496 -5.534 1.00 90.06 105 MET A N 1
ATOM 792 C CA . MET A 1 105 ? -9.322 -6.762 -5.812 1.00 90.06 105 MET A CA 1
ATOM 793 C C . MET A 1 105 ? -8.200 -7.115 -4.829 1.00 90.06 105 MET A C 1
ATOM 795 O O . MET A 1 105 ? -7.057 -7.280 -5.250 1.00 90.06 105 MET A O 1
ATOM 799 N N . ALA A 1 106 ? -8.509 -7.281 -3.542 1.00 88.81 106 ALA A N 1
ATOM 800 C CA . ALA A 1 106 ? -7.538 -7.689 -2.531 1.00 88.81 106 ALA A CA 1
ATOM 801 C C . ALA A 1 106 ? -6.996 -9.098 -2.810 1.00 88.81 106 ALA A C 1
ATOM 803 O O . ALA A 1 106 ? -5.783 -9.303 -2.816 1.00 88.81 106 ALA A O 1
ATOM 804 N N . VAL A 1 107 ? -7.877 -10.055 -3.122 1.00 92.19 107 VAL A N 1
ATOM 805 C CA . VAL A 1 107 ? -7.476 -11.413 -3.528 1.00 92.19 107 VAL A CA 1
ATOM 806 C C . VAL A 1 107 ? -6.618 -11.367 -4.792 1.00 92.19 107 VAL A C 1
ATOM 808 O O . VAL A 1 107 ? -5.568 -12.005 -4.846 1.00 92.19 107 VAL A O 1
ATOM 811 N N . LEU A 1 108 ? -7.014 -10.570 -5.786 1.00 92.44 108 LEU A N 1
ATOM 812 C CA . LEU A 1 108 ? -6.264 -10.409 -7.029 1.00 92.44 108 LEU A CA 1
ATOM 813 C C . LEU A 1 108 ? -4.852 -9.848 -6.781 1.00 92.44 108 LEU A C 1
ATOM 815 O O . LEU A 1 108 ? -3.904 -10.281 -7.434 1.00 92.44 108 LEU A O 1
ATOM 819 N N . LEU A 1 109 ? -4.694 -8.936 -5.817 1.00 91.75 109 LEU A N 1
ATOM 820 C CA . LEU A 1 109 ? -3.398 -8.377 -5.426 1.00 91.75 109 LEU A CA 1
ATOM 821 C C . LEU A 1 109 ? -2.494 -9.421 -4.749 1.00 91.75 109 LEU A C 1
ATOM 823 O O . LEU A 1 109 ? -1.300 -9.491 -5.042 1.00 91.75 109 LEU A O 1
ATOM 827 N N . VAL A 1 110 ? -3.060 -10.278 -3.894 1.00 93.06 110 VAL A N 1
ATOM 828 C CA . VAL A 1 110 ? -2.326 -11.410 -3.301 1.00 93.06 110 VAL A CA 1
ATOM 829 C C . VAL A 1 110 ? -1.894 -12.396 -4.391 1.00 93.06 110 VAL A C 1
ATOM 831 O O . VAL A 1 110 ? -0.729 -12.791 -4.440 1.00 93.06 110 VAL A O 1
ATOM 834 N N . CYS A 1 111 ? -2.794 -12.743 -5.316 1.00 92.00 111 CYS A N 1
ATOM 835 C CA . CYS A 1 111 ? -2.472 -13.592 -6.464 1.00 92.00 111 CYS A CA 1
ATOM 836 C C . CYS A 1 111 ? -1.367 -12.990 -7.341 1.00 92.00 111 CYS A C 1
ATOM 838 O O . CYS A 1 111 ? -0.481 -13.725 -7.772 1.00 92.00 111 CYS A O 1
ATOM 840 N N . TYR A 1 112 ? -1.385 -11.673 -7.574 1.00 89.56 112 TYR A N 1
ATOM 841 C CA . TYR A 1 112 ? -0.322 -10.962 -8.287 1.00 89.56 112 TYR A CA 1
ATOM 842 C C . TYR A 1 112 ? 1.036 -11.174 -7.605 1.00 89.56 112 TYR A C 1
ATOM 844 O O . TYR A 1 112 ? 1.980 -11.614 -8.258 1.00 89.56 112 TYR A O 1
ATOM 852 N N . GLY A 1 113 ? 1.121 -10.965 -6.286 1.00 88.25 113 GLY A N 1
ATOM 853 C CA . GLY A 1 113 ? 2.354 -11.182 -5.522 1.00 88.25 113 GLY A CA 1
ATOM 854 C C . GLY A 1 113 ? 2.889 -12.616 -5.617 1.00 88.25 113 GLY A C 1
ATOM 855 O O . GLY A 1 113 ? 4.092 -12.821 -5.764 1.00 88.25 113 GLY A O 1
ATOM 856 N N . LEU A 1 114 ? 2.000 -13.613 -5.606 1.00 89.31 114 LEU A N 1
ATOM 857 C CA . LEU A 1 114 ? 2.380 -15.021 -5.753 1.00 89.31 114 LEU A CA 1
ATOM 858 C C . LEU A 1 114 ? 2.845 -15.364 -7.175 1.00 89.31 114 LEU A C 1
ATOM 860 O O . LEU A 1 114 ? 3.803 -16.121 -7.331 1.00 89.31 114 LEU A O 1
ATOM 864 N N . LEU A 1 115 ? 2.203 -14.802 -8.206 1.00 87.38 115 LEU A N 1
ATOM 865 C CA . LEU A 1 115 ? 2.565 -15.018 -9.612 1.00 87.38 115 LEU A CA 1
ATOM 866 C C . LEU A 1 115 ? 3.863 -14.313 -10.016 1.00 87.38 115 LEU A C 1
ATOM 868 O O . LEU A 1 115 ? 4.518 -14.767 -10.955 1.00 87.38 115 LEU A O 1
ATOM 872 N N . LEU A 1 116 ? 4.280 -13.263 -9.301 1.00 84.88 116 LEU A N 1
ATOM 873 C CA . LEU A 1 116 ? 5.546 -12.582 -9.582 1.00 84.88 116 LEU A CA 1
ATOM 874 C C . LEU A 1 116 ? 6.749 -13.532 -9.534 1.00 84.88 116 LEU A C 1
ATOM 876 O O . LEU A 1 116 ? 7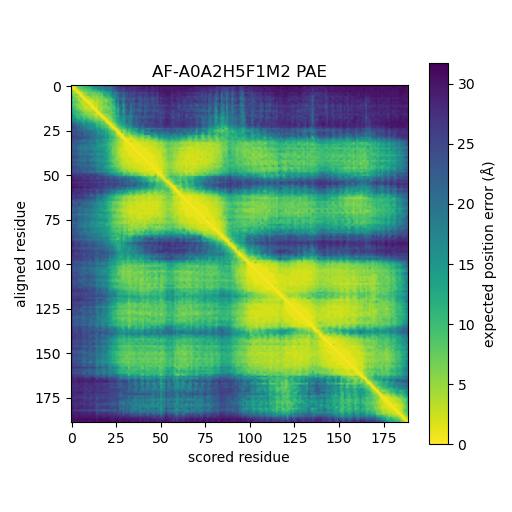.658 -13.384 -10.348 1.00 84.88 116 LEU A O 1
ATOM 880 N N . LYS A 1 117 ? 6.748 -14.518 -8.626 1.00 81.94 117 LYS A N 1
ATOM 881 C CA . LYS A 1 117 ? 7.856 -15.472 -8.468 1.00 81.94 117 LYS A CA 1
ATOM 882 C C . LYS A 1 117 ? 8.032 -16.409 -9.681 1.00 81.94 117 LYS A C 1
ATOM 884 O O . LYS A 1 117 ? 9.162 -16.521 -10.146 1.00 81.94 117 LYS A O 1
ATOM 889 N N . PRO A 1 118 ? 6.984 -17.081 -10.205 1.00 83.44 118 PRO A N 1
ATOM 890 C CA . PRO A 1 118 ? 7.116 -17.942 -11.381 1.00 83.44 118 PRO A CA 1
ATOM 891 C C . PRO A 1 118 ? 7.059 -17.197 -12.723 1.00 83.44 118 PRO A C 1
ATOM 893 O O . PRO A 1 118 ? 7.822 -17.530 -13.621 1.00 83.44 118 PRO A O 1
ATOM 896 N N . LEU A 1 119 ? 6.159 -16.224 -12.903 1.00 79.50 119 LEU A N 1
ATOM 897 C CA . LEU A 1 119 ? 5.885 -15.620 -14.216 1.00 79.50 119 LEU A CA 1
ATOM 898 C C . LEU A 1 119 ? 6.744 -14.376 -14.494 1.00 79.50 119 LEU A C 1
ATOM 900 O O . LEU A 1 119 ? 6.993 -14.049 -15.655 1.00 79.50 119 LEU A O 1
ATOM 904 N N . GLY A 1 120 ? 7.229 -13.699 -13.452 1.00 82.81 120 GLY A N 1
ATOM 905 C CA . GLY A 1 120 ? 7.919 -12.412 -13.556 1.00 82.81 120 GLY A CA 1
ATOM 906 C C . GLY A 1 120 ? 6.971 -11.227 -13.655 1.00 82.81 120 GLY A C 1
ATOM 907 O O . GLY A 1 120 ? 5.748 -11.369 -13.626 1.00 82.81 120 GLY A O 1
ATOM 908 N N . PHE A 1 121 ? 7.545 -10.033 -13.776 1.00 83.81 121 PHE A N 1
ATOM 909 C CA . PHE A 1 121 ? 6.790 -8.782 -13.715 1.00 83.81 121 PHE A CA 1
ATOM 910 C C . PHE A 1 121 ? 5.836 -8.576 -14.905 1.00 83.81 121 PHE A C 1
ATOM 912 O O . PHE A 1 121 ? 4.651 -8.306 -14.709 1.00 83.81 121 PHE A O 1
ATOM 919 N N . LEU A 1 122 ? 6.339 -8.716 -16.134 1.00 84.56 122 LEU A N 1
ATOM 920 C CA . LEU A 1 122 ? 5.637 -8.331 -17.366 1.00 84.56 122 LEU A CA 1
ATOM 921 C C . LEU A 1 122 ? 4.325 -9.110 -17.606 1.00 84.56 122 LEU A C 1
ATOM 923 O O . LEU A 1 122 ? 3.268 -8.476 -17.684 1.00 84.56 122 LEU A O 1
ATOM 927 N N . PRO A 1 123 ? 4.331 -10.459 -17.669 1.00 85.38 123 PRO A N 1
ATOM 928 C CA . PRO A 1 123 ? 3.106 -11.227 -17.916 1.00 85.38 123 PRO A CA 1
ATOM 929 C C . PRO A 1 123 ? 2.128 -11.164 -16.736 1.00 85.38 123 PRO A C 1
ATOM 931 O O . PRO A 1 123 ? 0.917 -11.066 -16.940 1.00 85.38 123 PRO A O 1
ATOM 934 N N . THR A 1 124 ? 2.640 -11.153 -15.503 1.00 88.12 124 THR A N 1
ATOM 935 C CA . THR A 1 124 ? 1.808 -11.055 -14.296 1.00 88.12 124 THR A CA 1
ATOM 936 C C . THR A 1 124 ? 1.082 -9.713 -14.233 1.00 88.12 124 THR A C 1
ATOM 938 O O . THR A 1 124 ? -0.117 -9.671 -13.958 1.00 88.12 124 THR A O 1
ATOM 941 N N . SER A 1 125 ? 1.773 -8.618 -14.560 1.00 88.56 125 SER A N 1
ATOM 942 C CA . SER A 1 125 ? 1.183 -7.278 -14.620 1.00 88.56 125 SER A CA 1
ATOM 943 C C . SER A 1 125 ? 0.176 -7.154 -15.755 1.00 88.56 125 SER A C 1
ATOM 945 O O . SER A 1 125 ? -0.907 -6.619 -15.540 1.00 88.56 125 SER A O 1
ATOM 947 N N . MET A 1 126 ? 0.465 -7.699 -16.941 1.00 89.12 126 MET A N 1
ATOM 948 C CA . MET A 1 126 ? -0.497 -7.700 -18.049 1.00 89.12 126 MET A CA 1
ATOM 949 C C . MET A 1 126 ? -1.810 -8.385 -17.649 1.00 89.12 126 MET A C 1
ATOM 951 O O . MET A 1 126 ? -2.892 -7.833 -17.872 1.00 89.12 126 MET A O 1
ATOM 955 N N . LEU A 1 127 ? -1.723 -9.555 -17.010 1.00 91.06 127 LEU A N 1
ATOM 956 C CA . LEU A 1 127 ? -2.888 -10.296 -16.534 1.00 91.06 127 LEU A CA 1
ATOM 957 C C . LEU A 1 127 ? -3.632 -9.520 -15.437 1.00 91.06 127 LEU A C 1
ATOM 959 O O . LEU A 1 127 ? -4.847 -9.336 -15.528 1.00 91.06 127 LEU A O 1
ATOM 963 N N . PHE A 1 128 ? -2.905 -9.013 -14.439 1.00 91.38 128 PHE A N 1
ATOM 964 C CA . PHE A 1 128 ? -3.468 -8.247 -13.328 1.00 91.38 128 PHE A CA 1
ATOM 965 C C . PHE A 1 128 ? -4.182 -6.976 -13.794 1.00 91.38 128 PHE A C 1
ATOM 967 O O . PHE A 1 128 ? -5.330 -6.751 -13.407 1.00 91.38 128 PHE A O 1
ATOM 974 N N . LEU A 1 129 ? -3.550 -6.168 -14.653 1.00 90.88 129 LEU A N 1
ATOM 975 C CA . LEU A 1 129 ? -4.157 -4.952 -15.195 1.00 90.88 129 LEU A CA 1
ATOM 976 C C . LEU A 1 129 ? -5.378 -5.284 -16.053 1.00 90.88 129 LEU A C 1
ATOM 978 O O . LEU A 1 129 ? -6.407 -4.627 -15.915 1.00 90.88 129 LEU A O 1
ATOM 982 N N . THR A 1 130 ? -5.300 -6.312 -16.901 1.00 90.25 130 THR A N 1
ATOM 983 C CA . THR A 1 130 ? -6.430 -6.719 -17.749 1.00 90.25 130 THR A CA 1
ATOM 984 C C . THR A 1 130 ? -7.633 -7.128 -16.901 1.00 90.25 130 THR A C 1
ATOM 986 O O . THR A 1 130 ? -8.744 -6.651 -17.143 1.00 90.25 130 THR A O 1
ATOM 989 N N . ILE A 1 131 ? -7.428 -7.972 -15.884 1.00 90.50 131 ILE A N 1
ATOM 990 C CA . ILE A 1 131 ? -8.501 -8.426 -14.989 1.00 90.50 131 ILE A CA 1
ATOM 991 C C . ILE A 1 131 ? -9.047 -7.252 -14.169 1.00 90.50 131 ILE A C 1
ATOM 993 O O . ILE A 1 131 ? -10.263 -7.077 -14.116 1.00 90.50 131 ILE A O 1
ATOM 997 N N . SER A 1 132 ? -8.174 -6.416 -13.600 1.00 88.06 132 SER A N 1
ATOM 998 C CA . SER A 1 132 ? -8.566 -5.253 -12.792 1.00 88.06 132 SER A CA 1
ATOM 999 C C . SER A 1 132 ? -9.385 -4.249 -13.603 1.00 88.06 132 SER A C 1
ATOM 1001 O O . SER A 1 132 ? -10.495 -3.890 -13.218 1.00 88.06 132 SER A O 1
ATOM 1003 N N . ILE A 1 133 ? -8.892 -3.831 -14.774 1.00 87.75 133 ILE A N 1
ATOM 1004 C CA . ILE A 1 133 ? -9.597 -2.871 -15.635 1.00 87.75 133 ILE A CA 1
ATOM 1005 C C . ILE A 1 133 ? -10.919 -3.463 -16.118 1.00 87.75 133 ILE A C 1
ATOM 1007 O O . ILE A 1 133 ? -11.919 -2.754 -16.182 1.00 87.75 133 ILE A O 1
ATOM 1011 N N . LYS A 1 134 ? -10.969 -4.757 -16.440 1.00 86.94 134 LYS A N 1
ATOM 1012 C CA . LYS A 1 134 ? -12.221 -5.402 -16.845 1.00 86.94 134 LYS A CA 1
ATOM 1013 C C . LYS A 1 134 ? -13.239 -5.433 -15.704 1.00 86.94 134 LYS A C 1
ATOM 1015 O O . LYS A 1 134 ? -14.417 -5.164 -15.943 1.00 86.94 134 LYS A O 1
ATOM 1020 N N . LEU A 1 135 ? -12.785 -5.741 -14.489 1.00 85.00 135 LEU A N 1
ATOM 1021 C CA . LEU A 1 135 ? -13.618 -5.774 -13.290 1.00 85.00 135 LEU A CA 1
ATOM 1022 C C . LEU A 1 135 ? -14.195 -4.386 -12.973 1.00 85.00 135 LEU A C 1
ATOM 1024 O O . LEU A 1 135 ? -15.376 -4.291 -12.645 1.00 85.00 135 LEU A O 1
ATOM 1028 N N . LEU A 1 136 ? -13.391 -3.326 -13.118 1.00 82.44 136 LEU A N 1
ATOM 1029 C CA . LEU A 1 136 ? -13.785 -1.953 -12.786 1.00 82.44 136 LEU A CA 1
ATOM 1030 C C . LEU A 1 136 ? -14.537 -1.238 -13.919 1.00 82.44 136 LEU A C 1
ATOM 1032 O O . LEU A 1 136 ? -15.503 -0.528 -13.660 1.00 82.44 136 LEU A O 1
ATOM 1036 N N . TRP A 1 137 ? -14.099 -1.390 -15.170 1.00 80.06 137 TRP A N 1
ATOM 1037 C CA . TRP A 1 137 ? -14.537 -0.532 -16.275 1.00 80.06 137 TRP A CA 1
ATOM 1038 C C . TRP A 1 137 ? -15.557 -1.187 -17.218 1.00 80.06 137 TRP A C 1
ATOM 1040 O O . TRP A 1 137 ? -16.187 -0.472 -17.990 1.00 80.06 137 TRP A O 1
ATOM 1050 N N . ARG A 1 138 ? -15.766 -2.517 -17.171 1.00 75.19 138 ARG A N 1
ATOM 1051 C CA . ARG A 1 138 ? -16.760 -3.267 -17.988 1.00 75.19 138 ARG A CA 1
ATOM 1052 C C . ARG A 1 138 ? -16.810 -2.900 -19.493 1.00 75.19 138 ARG A C 1
ATOM 1054 O O . ARG A 1 138 ? -17.823 -3.115 -20.152 1.00 75.19 138 ARG A O 1
ATOM 1061 N N . GLN A 1 139 ? -15.731 -2.358 -20.055 1.00 77.00 139 GLN A N 1
ATOM 1062 C CA . GLN A 1 139 ? -15.629 -1.986 -21.471 1.00 77.00 139 GLN A CA 1
ATOM 1063 C C . GLN A 1 139 ? -15.256 -3.192 -22.351 1.00 77.00 139 GLN A C 1
ATOM 1065 O O . GLN A 1 139 ? -14.904 -4.267 -21.864 1.00 77.00 139 GLN A O 1
ATOM 1070 N N . GLY A 1 140 ? -15.334 -3.010 -23.673 1.00 82.25 140 GLY A N 1
ATOM 1071 C CA . GLY A 1 140 ? -14.956 -4.037 -24.646 1.00 82.25 140 GLY A CA 1
ATOM 1072 C C . GLY A 1 140 ? -13.488 -4.470 -24.527 1.00 82.25 140 GLY A C 1
ATOM 1073 O O . GLY A 1 140 ? -12.599 -3.640 -24.332 1.00 82.25 140 GLY A O 1
ATOM 1074 N N . TRP A 1 141 ? -13.236 -5.770 -24.720 1.00 81.94 141 TRP A N 1
ATOM 1075 C CA . TRP A 1 141 ? -11.930 -6.419 -24.530 1.00 81.94 141 TRP A CA 1
ATOM 1076 C C . TRP A 1 141 ? -10.768 -5.730 -25.254 1.00 81.94 141 TRP A C 1
ATOM 1078 O O . TRP A 1 141 ? -9.690 -5.619 -24.683 1.00 81.94 141 TRP A O 1
ATOM 1088 N N . VAL A 1 142 ? -10.984 -5.221 -26.472 1.00 83.06 142 VAL A N 1
ATOM 1089 C CA . VAL A 1 142 ? -9.939 -4.541 -27.261 1.00 83.06 142 VAL A CA 1
ATOM 1090 C C . VAL A 1 142 ? -9.467 -3.256 -26.578 1.00 83.06 142 VAL A C 1
ATOM 1092 O O . VAL A 1 142 ? -8.266 -3.014 -26.479 1.00 83.06 142 VAL A O 1
ATOM 1095 N N . LYS A 1 143 ? -10.400 -2.450 -26.050 1.00 83.81 143 LYS A N 1
ATOM 1096 C CA . LYS A 1 143 ? -10.064 -1.211 -25.333 1.00 83.81 143 LYS A CA 1
ATOM 1097 C C . LYS A 1 143 ? -9.351 -1.524 -24.022 1.00 83.81 143 LYS A C 1
ATOM 1099 O O . LYS A 1 143 ? -8.343 -0.898 -23.716 1.00 83.81 143 LYS A O 1
ATOM 1104 N N . THR A 1 144 ? -9.836 -2.521 -23.280 1.00 87.06 144 THR A N 1
ATOM 1105 C CA . THR A 1 144 ? -9.193 -2.975 -22.041 1.00 87.06 144 THR A CA 1
ATOM 1106 C C . THR A 1 144 ? -7.769 -3.456 -22.291 1.00 87.06 144 THR A C 1
ATOM 1108 O O . THR A 1 144 ? -6.860 -3.039 -21.578 1.00 87.06 144 THR A O 1
ATOM 1111 N N . LEU A 1 145 ? -7.560 -4.277 -23.323 1.00 88.69 145 LEU A N 1
ATOM 1112 C CA . LEU A 1 145 ? -6.244 -4.818 -23.637 1.00 88.69 145 LEU A CA 1
ATOM 1113 C C . LEU A 1 145 ? -5.287 -3.706 -24.085 1.00 88.69 145 LEU A C 1
ATOM 1115 O O . LEU A 1 145 ? -4.185 -3.615 -23.552 1.00 88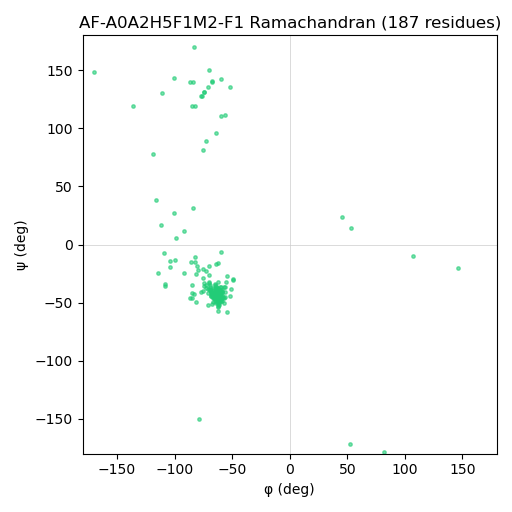.69 145 LEU A O 1
ATOM 1119 N N . GLY A 1 146 ? -5.733 -2.800 -24.961 1.00 90.06 146 GLY A N 1
ATOM 1120 C CA . GLY A 1 146 ? -4.930 -1.655 -25.402 1.00 90.06 146 GLY A CA 1
ATOM 1121 C C . GLY A 1 146 ? -4.524 -0.727 -24.255 1.00 90.06 146 GLY A C 1
ATOM 1122 O O . GLY A 1 146 ? -3.358 -0.352 -24.148 1.00 90.06 146 GLY A O 1
ATOM 1123 N N . VAL A 1 147 ? -5.453 -0.410 -23.349 1.00 89.50 147 VAL A N 1
ATOM 1124 C CA . VAL A 1 147 ? -5.162 0.433 -22.177 1.00 89.50 147 VAL A CA 1
ATOM 1125 C C . VAL A 1 147 ? -4.245 -0.288 -21.193 1.00 89.50 147 VAL A C 1
ATOM 1127 O O . VAL A 1 147 ? -3.274 0.304 -20.735 1.00 89.50 147 VAL A O 1
ATOM 1130 N N . SER A 1 148 ? -4.491 -1.570 -20.907 1.00 89.56 148 SER A N 1
ATOM 1131 C CA . SER A 1 148 ? -3.612 -2.357 -20.033 1.00 89.56 148 SER A CA 1
ATOM 1132 C C . SER A 1 148 ? -2.187 -2.446 -20.582 1.00 89.56 148 SER A C 1
ATOM 1134 O O . SER A 1 148 ? -1.235 -2.291 -19.823 1.00 89.56 148 SER A O 1
ATOM 1136 N N . PHE A 1 149 ? -2.037 -2.609 -21.900 1.00 90.88 149 PHE A N 1
ATOM 1137 C CA . PHE A 1 149 ? -0.745 -2.643 -22.570 1.00 90.88 149 PHE A CA 1
ATOM 1138 C C . PHE A 1 149 ? -0.041 -1.285 -22.500 1.00 90.88 149 PHE A C 1
ATOM 1140 O O . PHE A 1 149 ? 1.124 -1.225 -22.122 1.00 90.88 149 PHE A O 1
ATOM 1147 N N . LEU A 1 150 ? -0.750 -0.188 -22.784 1.00 91.38 150 LEU A N 1
ATOM 1148 C CA . LEU A 1 150 ? -0.197 1.165 -22.683 1.00 91.38 150 LEU A CA 1
ATOM 1149 C C . LEU A 1 150 ? 0.294 1.473 -21.263 1.00 91.38 150 LEU A C 1
ATOM 1151 O O . LEU A 1 150 ? 1.417 1.939 -21.082 1.00 91.38 150 LEU A O 1
ATOM 1155 N N . VAL A 1 151 ? -0.531 1.187 -20.254 1.00 91.94 151 VAL A N 1
ATOM 1156 C CA . VAL A 1 151 ? -0.159 1.397 -18.851 1.00 91.94 151 VAL A CA 1
ATOM 1157 C C . VAL A 1 151 ? 1.025 0.504 -18.478 1.00 91.94 151 VAL A C 1
ATOM 1159 O O . VAL A 1 151 ? 1.956 0.983 -17.839 1.00 91.94 151 VAL A O 1
ATOM 1162 N N . LEU A 1 152 ? 1.052 -0.755 -18.924 1.00 90.38 152 LEU A N 1
ATOM 1163 C CA . LEU A 1 152 ? 2.177 -1.659 -18.687 1.00 90.38 152 LEU A CA 1
ATOM 1164 C C . LEU A 1 152 ? 3.485 -1.132 -19.290 1.00 90.38 152 LEU A C 1
ATOM 1166 O O . LEU A 1 152 ? 4.516 -1.189 -18.624 1.00 90.38 152 LEU A O 1
ATOM 1170 N N . VAL A 1 153 ? 3.450 -0.587 -20.510 1.00 88.50 153 VAL A N 1
ATOM 1171 C CA . VAL A 1 153 ? 4.617 0.039 -21.153 1.00 88.50 153 VAL A CA 1
ATOM 1172 C C . VAL A 1 153 ? 5.107 1.235 -20.338 1.00 88.50 153 VAL A C 1
ATOM 1174 O O . VAL A 1 153 ? 6.301 1.335 -20.064 1.00 88.50 153 VAL A O 1
ATOM 1177 N N . ILE A 1 154 ? 4.204 2.115 -19.900 1.00 90.06 154 ILE A N 1
ATOM 1178 C CA . ILE A 1 154 ? 4.563 3.278 -19.073 1.00 90.06 154 ILE A CA 1
ATOM 1179 C C . ILE A 1 154 ? 5.195 2.825 -17.754 1.00 90.06 154 ILE A C 1
ATOM 1181 O O . ILE A 1 154 ? 6.263 3.311 -17.385 1.00 90.06 154 ILE A O 1
ATOM 1185 N N . ILE A 1 155 ? 4.571 1.866 -17.066 1.00 87.69 155 ILE A N 1
ATOM 1186 C CA . ILE A 1 155 ? 5.096 1.306 -15.818 1.00 87.69 155 ILE A CA 1
ATOM 1187 C C . ILE A 1 155 ? 6.485 0.700 -16.064 1.00 87.69 155 ILE A C 1
ATOM 1189 O O . ILE A 1 155 ? 7.416 0.997 -15.322 1.00 87.69 155 ILE A O 1
ATOM 1193 N N . TYR A 1 156 ? 6.667 -0.079 -17.132 1.00 84.06 156 TYR A N 1
ATOM 1194 C CA . TYR A 1 156 ? 7.963 -0.659 -17.487 1.00 84.06 156 TYR A CA 1
ATOM 1195 C C . TYR A 1 156 ? 9.047 0.410 -17.686 1.00 84.06 156 TYR A C 1
ATOM 1197 O O . TYR A 1 156 ? 10.150 0.265 -17.158 1.00 84.06 156 TYR A O 1
ATOM 1205 N N . VAL A 1 157 ? 8.738 1.499 -18.398 1.00 84.25 157 VAL A N 1
ATOM 1206 C CA . VAL A 1 157 ? 9.671 2.618 -18.610 1.00 84.25 157 VAL A CA 1
ATOM 1207 C C . VAL A 1 157 ? 10.047 3.265 -17.280 1.00 84.25 157 VAL A C 1
ATOM 1209 O O . VAL A 1 157 ? 11.231 3.417 -16.987 1.00 84.25 157 VAL A O 1
ATOM 1212 N N . VAL A 1 158 ? 9.065 3.605 -16.445 1.00 86.75 158 VAL A N 1
ATOM 1213 C CA . VAL A 1 158 ? 9.324 4.263 -15.157 1.00 86.75 158 VAL A CA 1
ATOM 1214 C C . VAL A 1 158 ? 10.161 3.364 -14.245 1.00 86.75 158 VAL A C 1
ATOM 1216 O O . VAL A 1 158 ? 11.210 3.779 -13.759 1.00 86.75 158 VAL A O 1
ATOM 1219 N N . PHE A 1 159 ? 9.757 2.111 -14.051 1.00 82.50 159 PHE A N 1
ATOM 1220 C CA . PHE A 1 159 ? 10.453 1.222 -13.122 1.00 82.50 159 PHE A CA 1
ATOM 1221 C C . PHE A 1 159 ? 11.830 0.785 -13.626 1.00 82.50 159 PHE A C 1
ATOM 1223 O O . PHE A 1 159 ? 12.782 0.752 -12.846 1.00 82.50 159 PHE A O 1
ATOM 1230 N N . ARG A 1 160 ? 11.970 0.461 -14.917 1.00 76.62 160 ARG A N 1
ATOM 1231 C CA . ARG A 1 160 ? 13.240 -0.058 -15.441 1.00 76.62 160 ARG A CA 1
ATOM 1232 C C . ARG A 1 160 ? 14.222 1.026 -15.828 1.00 76.62 160 ARG A C 1
ATOM 1234 O O . ARG A 1 160 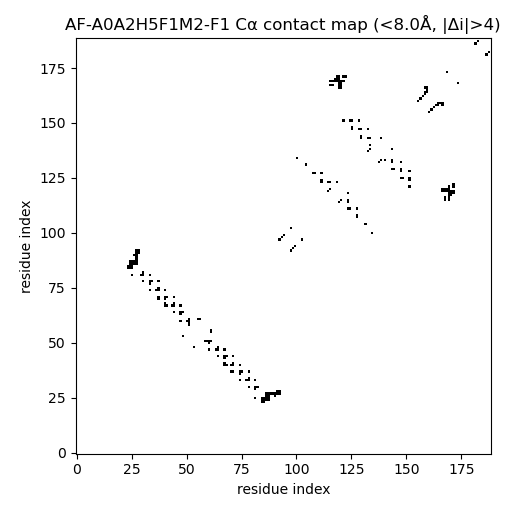? 15.403 0.896 -15.533 1.00 76.62 160 ARG A O 1
ATOM 1241 N N . ILE A 1 161 ? 13.754 2.041 -16.548 1.00 79.62 161 ILE A N 1
ATOM 1242 C CA . ILE A 1 161 ? 14.636 3.046 -17.147 1.00 79.62 161 ILE A CA 1
ATOM 1243 C C . ILE A 1 161 ? 14.910 4.156 -16.138 1.00 79.62 161 ILE A C 1
ATOM 1245 O O . ILE A 1 161 ? 16.063 4.534 -15.968 1.00 79.62 161 ILE A O 1
ATOM 1249 N N . ILE A 1 162 ? 13.876 4.653 -15.450 1.00 84.25 162 ILE A N 1
ATOM 1250 C CA . ILE A 1 162 ? 14.041 5.769 -14.507 1.00 84.25 162 ILE A CA 1
ATOM 1251 C C . ILE A 1 162 ? 14.559 5.266 -13.160 1.00 84.25 162 ILE A C 1
ATOM 1253 O O . ILE A 1 162 ? 15.531 5.805 -12.641 1.00 84.25 162 ILE A O 1
ATOM 1257 N N . PHE A 1 163 ? 13.933 4.234 -12.587 1.00 78.31 163 PHE A N 1
ATOM 1258 C CA . PHE A 1 163 ? 14.319 3.746 -11.259 1.00 78.31 163 PHE A CA 1
ATOM 1259 C C . PHE A 1 163 ? 15.462 2.726 -11.274 1.00 78.31 163 PHE A C 1
ATOM 1261 O O . PHE A 1 163 ? 16.058 2.493 -10.227 1.00 78.31 163 PHE A O 1
ATOM 1268 N N . THR A 1 164 ? 15.820 2.136 -12.422 1.00 70.94 164 THR A N 1
ATOM 1269 C CA . THR A 1 164 ? 16.886 1.113 -12.558 1.00 70.94 164 THR A CA 1
ATOM 1270 C C . THR A 1 164 ? 16.750 -0.095 -11.617 1.00 70.94 164 THR A C 1
ATOM 1272 O O . THR A 1 164 ? 17.682 -0.883 -11.463 1.00 70.94 164 THR A O 1
ATOM 1275 N N . VAL A 1 165 ? 15.580 -0.280 -10.996 1.00 70.62 165 VAL A N 1
ATOM 1276 C CA . VAL A 1 165 ? 15.329 -1.381 -10.065 1.00 70.62 165 VAL A CA 1
ATOM 1277 C C . VAL A 1 165 ? 15.163 -2.667 -10.868 1.00 70.62 165 VAL A C 1
ATOM 1279 O O . VAL A 1 165 ? 14.401 -2.716 -11.838 1.00 70.62 165 VAL A O 1
ATOM 1282 N N . LEU A 1 166 ? 15.872 -3.722 -10.454 1.00 58.22 166 LEU A N 1
ATOM 1283 C CA . LEU A 1 166 ? 15.741 -5.062 -11.021 1.00 58.22 166 LEU A CA 1
ATOM 1284 C C . LEU A 1 166 ? 14.328 -5.590 -10.747 1.00 58.22 166 LEU A C 1
ATOM 1286 O O . LEU A 1 166 ? 14.036 -6.127 -9.680 1.00 58.22 166 LEU A O 1
ATOM 1290 N N . MET A 1 167 ? 13.436 -5.425 -11.720 1.00 66.50 167 MET A N 1
ATOM 1291 C CA . MET A 1 167 ? 12.167 -6.143 -11.733 1.00 66.50 167 MET A CA 1
ATOM 1292 C C . MET A 1 167 ? 12.455 -7.635 -11.955 1.00 66.50 167 MET A C 1
ATOM 1294 O O . MET A 1 167 ? 13.331 -7.950 -12.763 1.00 66.50 167 MET A O 1
ATOM 1298 N N . PRO A 1 168 ? 11.751 -8.557 -11.271 1.00 65.38 168 PRO A N 1
ATOM 1299 C CA . PRO A 1 168 ? 11.991 -9.986 -11.429 1.00 65.38 168 PRO A CA 1
ATOM 1300 C C . PRO A 1 168 ? 11.856 -10.396 -12.901 1.00 65.38 168 PRO A C 1
ATOM 1302 O O . PRO A 1 168 ? 10.756 -10.360 -13.467 1.00 65.38 168 PRO A O 1
ATOM 1305 N N . SER A 1 169 ? 12.984 -10.774 -13.510 1.00 64.44 169 SER A N 1
ATOM 1306 C CA . SER A 1 169 ? 13.050 -11.328 -14.860 1.00 64.44 169 SER A CA 1
ATOM 1307 C C . SER A 1 169 ? 12.489 -12.744 -14.804 1.00 64.44 169 SER A C 1
ATOM 1309 O O . SER A 1 169 ? 13.197 -13.698 -14.482 1.00 64.44 169 SER A O 1
ATOM 1311 N N . GLY A 1 170 ? 11.180 -12.863 -14.993 1.00 62.75 170 GLY A N 1
ATOM 1312 C CA . GLY A 1 170 ? 10.530 -14.165 -15.084 1.00 62.75 170 GLY A CA 1
ATOM 1313 C C . GLY A 1 170 ? 10.711 -14.791 -16.459 1.00 62.75 170 GLY A C 1
ATOM 1314 O O . GLY A 1 170 ? 11.682 -14.540 -17.163 1.00 62.75 17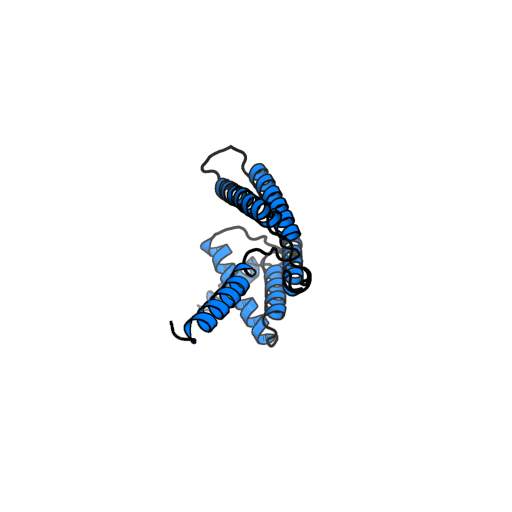0 GLY A O 1
ATOM 1315 N N . ILE A 1 171 ? 9.724 -15.588 -16.856 1.00 63.75 171 ILE A N 1
ATOM 1316 C CA . ILE A 1 171 ? 9.761 -16.448 -18.050 1.00 63.75 171 ILE A CA 1
ATOM 1317 C C . ILE A 1 171 ? 9.866 -15.649 -19.366 1.00 63.75 171 ILE A C 1
ATOM 1319 O O . ILE A 1 171 ? 10.214 -16.208 -20.400 1.00 63.75 171 ILE A O 1
ATOM 1323 N N . PHE A 1 172 ? 9.569 -14.347 -19.358 1.00 64.25 172 PHE A N 1
ATOM 1324 C CA . PHE A 1 172 ? 9.550 -13.537 -20.573 1.00 64.25 172 PHE A CA 1
ATOM 1325 C C . PHE A 1 172 ? 10.966 -13.066 -20.975 1.00 64.25 172 PHE A C 1
ATOM 1327 O O . PHE A 1 172 ? 11.589 -12.330 -20.205 1.00 64.25 172 PHE A O 1
ATOM 1334 N N . PRO A 1 173 ? 11.482 -13.433 -22.168 1.00 65.88 173 PRO A N 1
ATOM 1335 C CA . PRO A 1 173 ? 12.814 -13.047 -22.633 1.00 65.88 173 PRO A CA 1
ATOM 1336 C C . PRO A 1 173 ? 12.837 -11.576 -23.078 1.00 65.88 173 PRO A C 1
ATOM 1338 O O . PRO A 1 173 ? 12.762 -11.224 -24.254 1.00 65.88 173 PRO A O 1
ATOM 1341 N N . GLU A 1 174 ? 12.953 -10.676 -22.106 1.00 64.94 174 GLU A N 1
ATOM 1342 C CA . GLU A 1 174 ? 12.993 -9.225 -22.327 1.00 64.94 174 GLU A CA 1
ATOM 1343 C C . GLU A 1 174 ? 14.204 -8.793 -23.165 1.00 64.94 174 GLU A C 1
ATOM 1345 O O . GLU A 1 174 ? 14.119 -7.843 -23.942 1.00 64.94 174 GLU A O 1
ATOM 1350 N N . ALA A 1 175 ? 15.327 -9.505 -23.027 1.00 65.31 175 ALA A N 1
ATOM 1351 C CA . ALA A 1 175 ? 16.541 -9.238 -23.789 1.00 65.31 175 ALA A CA 1
ATOM 1352 C C . ALA A 1 175 ? 16.331 -9.465 -25.294 1.00 65.31 175 ALA A C 1
ATOM 1354 O O . ALA A 1 175 ? 16.788 -8.649 -26.092 1.00 65.31 175 ALA A O 1
ATOM 1355 N N . GLU A 1 176 ? 15.593 -10.509 -25.682 1.00 69.88 176 GLU A N 1
ATOM 1356 C CA . GLU A 1 176 ? 15.290 -10.798 -27.089 1.00 69.88 176 GLU A CA 1
ATOM 1357 C C . GLU A 1 176 ? 14.332 -9.760 -27.679 1.00 69.88 176 GLU A C 1
ATOM 1359 O O . GLU A 1 176 ? 14.545 -9.296 -28.794 1.00 69.88 176 GLU A O 1
ATOM 1364 N N . MET A 1 177 ? 13.335 -9.307 -26.912 1.00 64.62 177 MET A N 1
ATOM 1365 C CA . MET A 1 177 ? 12.413 -8.248 -27.344 1.00 64.62 177 MET A CA 1
ATOM 1366 C C . MET A 1 177 ? 13.108 -6.894 -27.517 1.00 64.62 177 MET A C 1
ATOM 1368 O O . MET A 1 177 ? 12.834 -6.179 -28.480 1.00 64.62 177 MET A O 1
ATOM 1372 N N . LEU A 1 178 ? 14.021 -6.534 -26.610 1.00 68.88 178 LEU A N 1
ATOM 1373 C CA . LEU A 1 178 ? 14.806 -5.302 -26.719 1.00 68.88 178 LEU A CA 1
ATOM 1374 C C . LEU A 1 178 ? 15.816 -5.373 -27.866 1.00 68.88 178 LEU A C 1
ATOM 1376 O O . LEU A 1 178 ? 16.006 -4.379 -28.562 1.00 68.88 178 LEU A O 1
ATOM 1380 N N . GLN A 1 179 ? 16.439 -6.531 -28.092 1.00 71.88 179 GLN A N 1
ATOM 1381 C CA . GLN A 1 179 ? 17.299 -6.757 -29.255 1.00 71.88 179 GLN A CA 1
ATOM 1382 C C . GLN A 1 179 ? 16.496 -6.720 -30.556 1.00 71.88 179 GLN A C 1
ATOM 1384 O O . GLN A 1 179 ? 16.929 -6.076 -31.503 1.00 71.88 179 GLN A O 1
ATOM 1389 N N . PHE A 1 180 ? 15.304 -7.314 -30.595 1.00 71.81 180 PHE A N 1
ATOM 1390 C CA . PHE A 1 180 ? 14.389 -7.227 -31.729 1.00 71.81 180 PHE A CA 1
ATOM 1391 C C . PHE A 1 180 ? 13.993 -5.776 -32.019 1.00 71.81 180 PHE A C 1
ATOM 1393 O O . PHE A 1 180 ? 14.130 -5.325 -33.151 1.00 71.81 180 PHE A O 1
ATOM 1400 N N . PHE A 1 181 ? 13.589 -5.009 -31.002 1.00 71.62 181 PHE A N 1
ATOM 1401 C CA . PHE A 1 181 ? 13.278 -3.585 -31.159 1.00 71.62 181 PHE A CA 1
ATOM 1402 C C . PHE A 1 181 ? 14.493 -2.770 -31.603 1.00 71.62 181 PHE A C 1
ATOM 1404 O O . PHE A 1 181 ? 14.379 -1.932 -32.494 1.00 71.62 181 PHE A O 1
ATOM 1411 N N . ARG A 1 182 ? 15.670 -3.025 -31.022 1.00 73.38 182 ARG A N 1
ATOM 1412 C CA . ARG A 1 182 ? 16.918 -2.362 -31.411 1.00 73.38 182 ARG A CA 1
ATOM 1413 C C . ARG A 1 182 ? 17.330 -2.721 -32.835 1.00 73.38 182 ARG A C 1
ATOM 1415 O O . ARG A 1 182 ? 17.838 -1.852 -33.524 1.00 73.38 182 ARG A O 1
ATOM 1422 N N . ASN A 1 183 ? 17.086 -3.945 -33.289 1.00 78.56 183 ASN A N 1
ATOM 1423 C CA . ASN A 1 183 ? 17.342 -4.364 -34.665 1.00 78.56 183 ASN A CA 1
ATOM 1424 C C . ASN A 1 183 ? 16.294 -3.800 -35.636 1.00 78.56 183 ASN A C 1
ATOM 1426 O O . ASN A 1 183 ? 16.641 -3.455 -36.755 1.00 78.56 183 ASN A O 1
ATOM 1430 N N . LEU A 1 184 ? 15.038 -3.636 -35.215 1.00 76.69 184 LEU A N 1
ATOM 1431 C CA . LEU A 1 184 ? 13.989 -3.001 -36.020 1.00 76.69 184 LEU A CA 1
ATOM 1432 C C . LEU A 1 184 ? 14.236 -1.492 -36.191 1.00 76.69 184 LEU A C 1
ATOM 1434 O O . LEU A 1 184 ? 14.013 -0.941 -37.262 1.00 76.69 184 LEU A O 1
ATOM 1438 N N . ILE A 1 185 ? 14.701 -0.827 -35.131 1.00 75.75 185 ILE A N 1
ATOM 1439 C CA . ILE A 1 185 ? 14.975 0.618 -35.117 1.00 75.75 185 ILE A CA 1
ATOM 1440 C C . ILE A 1 185 ? 16.383 0.929 -35.653 1.00 75.75 185 ILE A C 1
ATOM 1442 O O . ILE A 1 185 ? 16.585 1.954 -36.293 1.00 75.75 185 ILE A O 1
ATOM 1446 N N . GLY A 1 186 ? 17.362 0.060 -35.394 1.00 65.62 186 GLY A N 1
ATOM 1447 C CA . GLY A 1 186 ? 18.773 0.234 -35.755 1.00 65.62 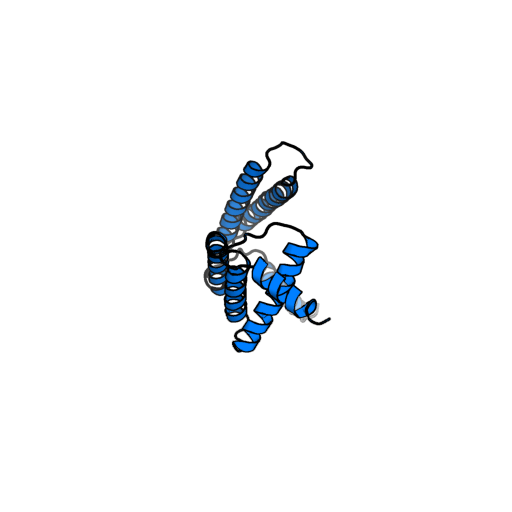186 GLY A CA 1
ATOM 1448 C C . GLY A 1 186 ? 19.222 -0.506 -37.019 1.00 65.62 186 GLY A C 1
ATOM 1449 O O . GLY A 1 186 ? 20.294 -0.205 -37.525 1.00 65.62 186 GLY A O 1
ATOM 1450 N N . GLY A 1 187 ? 18.428 -1.445 -37.541 1.00 57.91 187 GLY A N 1
ATOM 1451 C CA . GLY A 1 187 ? 18.654 -2.134 -38.822 1.00 57.91 187 GLY A CA 1
ATOM 1452 C C . GLY A 1 187 ? 17.970 -1.461 -40.018 1.00 57.91 187 GLY A C 1
ATOM 1453 O O . GLY A 1 187 ? 17.873 -2.064 -41.081 1.00 57.91 187 GLY A O 1
ATOM 1454 N N . GLY A 1 188 ? 17.463 -0.237 -39.833 1.00 52.84 188 GLY A N 1
ATOM 1455 C CA . GLY A 1 188 ? 16.866 0.605 -40.874 1.00 52.84 188 GLY A CA 1
ATOM 1456 C C . GLY A 1 188 ? 17.803 1.695 -41.411 1.00 52.84 188 GLY A C 1
ATOM 1457 O O . GLY A 1 188 ? 17.310 2.744 -41.821 1.00 52.84 188 GLY A O 1
ATOM 1458 N N . ALA A 1 189 ? 19.121 1.476 -41.364 1.00 43.44 189 ALA A N 1
ATOM 1459 C CA . ALA A 1 189 ? 20.146 2.351 -41.939 1.00 43.44 189 ALA A CA 1
ATOM 1460 C C . ALA A 1 189 ? 21.058 1.559 -42.881 1.00 43.44 189 ALA A C 1
ATOM 1462 O O . ALA A 1 189 ? 21.425 0.421 -42.509 1.00 43.44 189 ALA A O 1
#

pLDDT: mean 75.45, std 13.21, range [43.44, 93.06]

Radius of gyration: 26.71 Å; Cα contacts (8 Å, |Δi|>4): 130; chains: 1; bounding box: 69×56×65 Å

Mean predicted aligned error: 14.12 Å

Nearest PDB structures (foldseek):
  8tsh-assembly1_F  TM=4.304E-01  e=4.525E+00  Caldimonas thermodepolymerans
  3atp-assembly1_B  TM=3.435E-01  e=2.873E+00  Escherichia coli str. K-12 substr. W3110